Protein AF-A0A2N1RUC2-F1 (afdb_monomer_lite)

Structure (mmCIF, N/CA/C/O backbone):
data_AF-A0A2N1RUC2-F1
#
_entry.id   AF-A0A2N1RUC2-F1
#
loop_
_atom_site.group_PDB
_atom_site.id
_atom_site.type_symbol
_atom_site.label_atom_id
_atom_site.label_alt_id
_atom_site.label_comp_id
_atom_site.label_asym_id
_atom_site.label_entity_id
_atom_site.label_seq_id
_atom_site.pdbx_PDB_ins_code
_atom_site.Cartn_x
_atom_site.Cartn_y
_atom_site.Cartn_z
_atom_site.occupancy
_atom_site.B_iso_or_equiv
_atom_site.auth_seq_id
_atom_site.auth_comp_id
_atom_site.auth_asym_id
_atom_site.auth_atom_id
_atom_site.pdbx_PDB_model_num
ATOM 1 N N . MET A 1 1 ? -41.660 1.127 24.851 1.00 36.78 1 MET A N 1
ATOM 2 C CA . MET A 1 1 ? -40.732 2.049 25.552 1.00 36.78 1 MET A CA 1
ATOM 3 C C . MET A 1 1 ? -39.350 1.993 24.903 1.00 36.78 1 MET A C 1
ATOM 5 O O . MET A 1 1 ? -38.723 0.941 24.913 1.00 36.78 1 MET A O 1
ATOM 9 N N . LYS A 1 2 ? -38.886 3.090 24.285 1.00 34.44 2 LYS A N 1
ATOM 10 C CA . LYS A 1 2 ? -37.551 3.174 23.661 1.00 34.44 2 LYS A CA 1
ATOM 11 C C . LYS A 1 2 ? -36.477 3.089 24.754 1.00 34.44 2 LYS A C 1
ATOM 13 O O . LYS A 1 2 ? -36.331 4.031 25.528 1.00 34.44 2 LYS A O 1
ATOM 18 N N . ARG A 1 3 ? -35.727 1.980 24.818 1.00 38.75 3 ARG A N 1
ATOM 19 C CA . ARG A 1 3 ? -34.535 1.851 25.675 1.00 38.75 3 ARG A CA 1
ATOM 20 C C . ARG A 1 3 ? -33.512 2.896 25.222 1.00 38.75 3 ARG A C 1
ATOM 22 O O . ARG A 1 3 ? -32.813 2.686 24.232 1.00 38.75 3 ARG A O 1
ATOM 29 N N . LYS A 1 4 ? -33.447 4.042 25.906 1.00 41.28 4 LYS A N 1
ATOM 30 C CA . LYS A 1 4 ? -32.345 4.998 25.757 1.00 41.28 4 LYS A CA 1
ATOM 31 C C . LYS A 1 4 ? -31.076 4.270 26.202 1.00 41.28 4 LYS A C 1
ATOM 33 O O . LYS A 1 4 ? -30.818 4.149 27.393 1.00 41.28 4 LYS A O 1
ATOM 38 N N . ARG A 1 5 ? -30.312 3.734 25.244 1.00 52.34 5 ARG A N 1
ATOM 39 C CA . ARG A 1 5 ? -28.925 3.327 25.481 1.00 52.34 5 ARG A CA 1
ATOM 40 C C . ARG A 1 5 ? -28.186 4.588 25.924 1.00 52.34 5 ARG A C 1
ATOM 42 O O . ARG A 1 5 ? -27.952 5.475 25.102 1.00 52.34 5 ARG A O 1
ATOM 49 N N . LEU A 1 6 ? -27.872 4.686 27.211 1.00 51.97 6 LEU A N 1
ATOM 50 C CA . LEU A 1 6 ? -26.936 5.672 27.738 1.00 51.97 6 LEU A CA 1
ATOM 51 C C . LEU A 1 6 ? -25.541 5.238 27.283 1.00 51.97 6 LEU A C 1
ATOM 53 O O . LEU A 1 6 ? -24.796 4.569 27.983 1.00 51.97 6 LEU A O 1
ATOM 57 N N . ILE A 1 7 ? -25.259 5.516 26.013 1.00 55.31 7 ILE A N 1
ATOM 58 C CA . ILE A 1 7 ? -23.930 5.399 25.435 1.00 55.31 7 ILE A CA 1
ATOM 59 C C . ILE A 1 7 ? -23.193 6.641 25.908 1.00 55.31 7 ILE A C 1
ATOM 61 O O . ILE A 1 7 ? -23.585 7.749 25.528 1.00 55.31 7 ILE A O 1
ATOM 65 N N . ASP A 1 8 ? -22.128 6.480 26.689 1.00 63.00 8 ASP A N 1
ATOM 66 C CA . ASP A 1 8 ? -21.172 7.566 26.879 1.00 63.00 8 ASP A CA 1
ATOM 67 C C . ASP A 1 8 ? -20.391 7.757 25.570 1.00 63.00 8 ASP A C 1
ATOM 69 O O . ASP A 1 8 ? -19.277 7.267 25.362 1.00 63.00 8 ASP A O 1
ATOM 73 N N . LYS A 1 9 ? -21.053 8.432 24.621 1.00 64.25 9 LYS A N 1
ATOM 74 C CA . LYS A 1 9 ? -20.536 8.707 23.278 1.00 64.25 9 LYS A CA 1
ATOM 75 C C . LYS A 1 9 ? -19.208 9.451 23.358 1.00 64.25 9 LYS A C 1
ATOM 77 O O . LYS A 1 9 ? -18.380 9.302 22.467 1.00 64.25 9 LYS A O 1
ATOM 82 N N . LYS A 1 10 ? -18.997 10.239 24.415 1.00 66.19 10 LYS A N 1
ATOM 83 C CA . LYS A 1 10 ? -17.820 11.089 24.576 1.00 66.19 10 LYS A CA 1
ATOM 84 C C . LYS A 1 10 ? -16.572 10.249 24.845 1.00 66.19 10 LYS A C 1
ATOM 86 O O . LYS A 1 10 ? -15.550 10.489 24.204 1.00 66.19 10 LYS A O 1
ATOM 91 N N . LEU A 1 11 ? -16.668 9.237 25.712 1.00 62.78 11 LEU A N 1
ATOM 92 C CA . LEU A 1 11 ? -15.571 8.298 25.965 1.00 62.78 11 LEU A CA 1
ATOM 93 C C . LEU A 1 11 ? -15.328 7.376 24.756 1.00 62.78 11 LEU A C 1
ATOM 95 O O . LEU A 1 11 ? -14.189 7.225 24.317 1.00 62.78 11 LEU A O 1
ATOM 99 N N . GLN A 1 12 ? -16.404 6.843 24.161 1.00 68.56 12 GLN A N 1
ATOM 100 C CA . GLN A 1 12 ? -16.348 5.984 22.970 1.00 68.56 12 GLN A CA 1
ATOM 101 C C . GLN A 1 12 ? -15.651 6.644 21.783 1.00 68.56 12 GLN A C 1
ATOM 103 O O . GLN A 1 12 ? -14.725 6.072 21.204 1.00 68.56 12 GLN A O 1
ATOM 108 N N . LEU A 1 13 ? -16.083 7.855 21.430 1.00 69.88 13 LEU A N 1
ATOM 109 C CA . LEU A 1 13 ? -15.529 8.592 20.301 1.00 69.88 13 LEU A CA 1
ATOM 110 C C . LEU A 1 13 ? -14.078 8.981 20.589 1.00 69.88 13 LEU A C 1
ATOM 112 O O . LEU A 1 13 ? -13.231 8.803 19.721 1.00 69.88 13 LEU A O 1
ATOM 116 N N . ARG A 1 14 ? -13.751 9.434 21.807 1.00 78.06 14 ARG A N 1
ATOM 117 C CA . ARG A 1 14 ? -12.386 9.868 22.142 1.00 78.06 14 ARG A CA 1
ATOM 118 C C . ARG A 1 14 ? -11.363 8.739 22.012 1.00 78.06 14 ARG A C 1
ATOM 120 O O . ARG A 1 14 ? -10.335 8.939 21.368 1.00 78.06 14 ARG A O 1
ATOM 127 N N . THR A 1 15 ? -11.642 7.566 22.580 1.00 76.19 15 THR A N 1
ATOM 128 C CA . THR A 1 15 ? -10.717 6.424 22.512 1.00 76.19 15 THR A CA 1
ATOM 129 C C . THR A 1 15 ? -10.635 5.870 21.091 1.00 76.19 15 THR A C 1
ATOM 131 O O . THR A 1 15 ? -9.538 5.709 20.557 1.00 76.19 15 THR A O 1
ATOM 134 N N . THR A 1 16 ? -11.783 5.673 20.436 1.00 80.75 16 THR A N 1
ATOM 135 C CA . THR A 1 16 ? -11.848 5.114 19.077 1.00 80.75 16 THR A CA 1
ATOM 136 C C . THR A 1 16 ? -11.143 6.013 18.060 1.00 80.75 16 THR A C 1
ATOM 138 O O . THR A 1 16 ? -10.290 5.538 17.311 1.00 80.75 16 THR A O 1
ATOM 141 N N . PHE A 1 17 ? -11.408 7.325 18.069 1.00 83.06 17 PHE A N 1
ATOM 142 C CA . PHE A 1 17 ? -10.732 8.262 17.166 1.00 83.06 17 PHE A CA 1
ATOM 143 C C . PHE A 1 17 ? -9.238 8.383 17.451 1.00 83.06 17 PHE A C 1
ATOM 145 O O . PHE A 1 17 ? -8.463 8.537 16.511 1.00 83.06 17 PHE A O 1
ATOM 152 N N . SER A 1 18 ? -8.808 8.304 18.715 1.00 86.44 18 SER A N 1
ATOM 153 C CA . SER A 1 18 ? -7.381 8.378 19.039 1.00 86.44 18 SER A CA 1
ATOM 154 C C . SER A 1 18 ? -6.605 7.200 18.446 1.00 86.44 18 SER A C 1
ATOM 156 O O . SER A 1 18 ? -5.565 7.414 17.822 1.00 86.44 18 SER A O 1
ATOM 158 N N . VAL A 1 19 ? -7.131 5.977 18.587 1.00 90.06 19 VAL A N 1
ATOM 159 C CA . VAL A 1 19 ? -6.512 4.759 18.036 1.00 90.06 19 VAL A CA 1
ATOM 160 C C . VAL A 1 19 ? -6.527 4.782 16.507 1.00 90.06 19 VAL A C 1
ATOM 162 O O . VAL A 1 19 ? -5.504 4.533 15.875 1.00 90.06 19 VAL A O 1
ATOM 165 N N . ILE A 1 20 ? -7.656 5.154 15.900 1.00 91.25 20 ILE A N 1
ATOM 166 C CA . ILE A 1 20 ? -7.795 5.214 14.439 1.00 91.25 20 ILE A CA 1
ATOM 167 C C . ILE A 1 20 ? -6.886 6.277 13.827 1.00 91.25 20 ILE A C 1
ATOM 169 O O . ILE A 1 20 ? -6.254 6.035 12.802 1.00 91.25 20 ILE A O 1
ATOM 173 N N . ARG A 1 21 ? -6.765 7.446 14.461 1.00 91.44 21 ARG A N 1
ATOM 174 C CA . ARG A 1 21 ? -5.840 8.487 14.008 1.00 91.44 21 ARG A CA 1
ATOM 175 C C . ARG A 1 21 ? -4.401 7.980 14.012 1.00 91.44 21 ARG A C 1
ATOM 177 O O . ARG A 1 21 ? -3.690 8.197 13.039 1.00 91.44 21 ARG A O 1
ATOM 184 N N . PHE A 1 22 ? -3.979 7.302 15.080 1.00 93.19 22 PHE A N 1
ATOM 185 C CA . PHE A 1 22 ? -2.637 6.725 15.149 1.00 93.19 22 PHE A CA 1
ATOM 186 C C . PHE A 1 22 ? -2.415 5.673 14.054 1.00 93.19 22 PHE A C 1
ATOM 188 O O . PHE A 1 22 ? -1.394 5.714 13.371 1.00 93.19 22 PHE A O 1
ATOM 195 N N . TYR A 1 23 ? -3.404 4.802 13.826 1.00 94.00 23 TYR A N 1
ATOM 196 C CA . TYR A 1 23 ? -3.398 3.829 12.732 1.00 94.00 23 TYR A CA 1
ATOM 197 C C . TYR A 1 23 ? -3.170 4.507 11.372 1.00 94.00 23 TYR A C 1
ATOM 199 O O . TYR A 1 23 ? -2.208 4.186 10.679 1.00 94.00 23 TYR A O 1
ATOM 207 N N . PHE A 1 24 ? -3.982 5.505 11.009 1.00 93.50 24 PHE A N 1
ATOM 208 C CA . PHE A 1 24 ? -3.841 6.185 9.717 1.00 93.50 24 PHE A CA 1
ATOM 209 C C . PHE A 1 24 ? -2.529 6.964 9.579 1.00 93.50 24 PHE A C 1
ATOM 211 O O . PHE A 1 24 ? -1.967 6.995 8.488 1.00 93.50 24 PHE A O 1
ATOM 218 N N . ILE A 1 25 ? -2.004 7.549 10.660 1.00 96.00 25 ILE A N 1
ATOM 219 C CA . ILE A 1 25 ? -0.690 8.209 10.639 1.00 96.00 25 ILE A CA 1
ATOM 220 C C . ILE A 1 25 ? 0.421 7.192 10.351 1.00 96.00 25 ILE A C 1
ATOM 222 O O . ILE A 1 25 ? 1.274 7.449 9.506 1.00 96.00 25 ILE A O 1
ATOM 226 N N . ALA A 1 26 ? 0.404 6.028 11.003 1.00 93.50 26 ALA A N 1
ATOM 227 C CA . ALA A 1 26 ? 1.402 4.988 10.761 1.00 93.50 26 ALA A CA 1
ATOM 228 C C . ALA A 1 26 ? 1.374 4.510 9.299 1.00 93.50 26 ALA A C 1
ATOM 230 O O . ALA A 1 26 ? 2.413 4.441 8.641 1.00 93.50 26 ALA A O 1
ATOM 231 N N . PHE A 1 27 ? 0.180 4.258 8.757 1.00 94.75 27 PHE A N 1
ATOM 232 C CA . PHE A 1 27 ? 0.033 3.852 7.361 1.00 94.7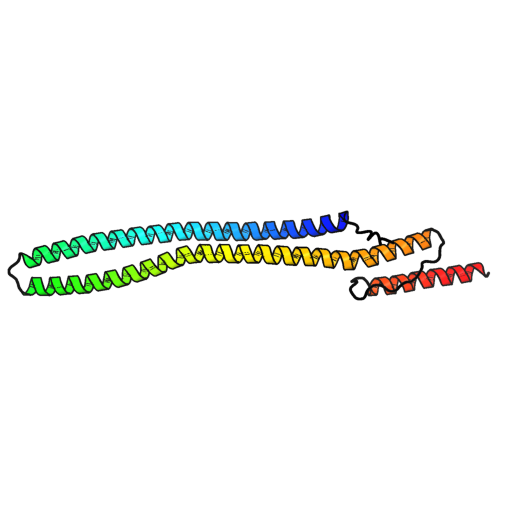5 27 PHE A CA 1
ATOM 233 C C . PHE A 1 27 ? 0.375 4.958 6.360 1.00 94.75 27 PHE A C 1
ATOM 235 O O . PHE A 1 27 ? 0.901 4.657 5.290 1.00 94.75 27 PHE A O 1
ATOM 242 N N . PHE A 1 28 ? 0.142 6.227 6.702 1.00 95.56 28 PHE A N 1
ATOM 243 C CA . PHE A 1 28 ? 0.551 7.354 5.867 1.00 95.56 28 PHE A CA 1
ATOM 244 C C . PHE A 1 28 ? 2.060 7.328 5.599 1.00 95.56 28 PHE A C 1
ATOM 246 O O . PHE A 1 28 ? 2.473 7.451 4.448 1.00 95.56 28 PHE A O 1
ATOM 253 N N . PHE A 1 29 ? 2.882 7.090 6.626 1.00 96.44 29 PHE A N 1
ATOM 254 C CA . PHE A 1 29 ? 4.333 6.981 6.447 1.00 96.44 29 PHE A CA 1
ATOM 255 C C . PHE A 1 29 ? 4.730 5.790 5.570 1.00 96.44 29 PHE A C 1
ATOM 257 O O . PHE A 1 29 ? 5.607 5.929 4.719 1.00 96.44 29 PHE A O 1
ATOM 264 N N . ILE A 1 30 ? 4.057 4.647 5.721 1.00 94.56 30 ILE A N 1
ATOM 265 C CA . ILE A 1 30 ? 4.304 3.455 4.896 1.00 94.56 30 ILE A CA 1
ATOM 266 C C . ILE A 1 30 ? 3.984 3.741 3.422 1.00 94.56 30 ILE A C 1
ATOM 268 O O . ILE A 1 30 ? 4.795 3.450 2.544 1.00 94.56 30 ILE A O 1
ATOM 272 N N . ILE A 1 31 ? 2.828 4.348 3.140 1.00 95.25 31 ILE A N 1
ATOM 273 C CA . ILE A 1 31 ? 2.408 4.684 1.772 1.00 95.25 31 ILE A CA 1
ATOM 274 C C . ILE A 1 31 ? 3.320 5.753 1.168 1.00 95.25 31 ILE A C 1
ATOM 276 O O . ILE A 1 31 ? 3.715 5.628 0.008 1.00 95.25 31 ILE A O 1
ATOM 280 N N . ALA A 1 32 ? 3.688 6.781 1.935 1.00 96.19 32 ALA A N 1
ATOM 281 C CA . ALA A 1 32 ? 4.607 7.820 1.483 1.00 96.19 32 ALA A CA 1
ATOM 282 C C . ALA A 1 32 ? 5.971 7.224 1.105 1.00 96.19 32 ALA A C 1
ATOM 284 O O . ALA A 1 32 ? 6.501 7.524 0.034 1.00 96.19 32 ALA A O 1
ATOM 285 N N . PHE A 1 33 ? 6.498 6.325 1.941 1.00 95.81 33 PHE A N 1
ATOM 286 C CA . PHE A 1 33 ? 7.745 5.619 1.674 1.00 95.81 33 PHE A CA 1
ATOM 287 C C . PHE A 1 33 ? 7.659 4.746 0.415 1.00 95.81 33 PHE A C 1
ATOM 289 O O . PHE A 1 33 ? 8.509 4.860 -0.468 1.00 95.81 33 PHE A O 1
ATOM 296 N N . LEU A 1 34 ? 6.609 3.926 0.286 1.00 94.62 34 LEU A N 1
ATOM 297 C CA . LEU A 1 34 ? 6.386 3.085 -0.896 1.00 94.62 34 LEU A CA 1
ATOM 298 C C . LEU A 1 34 ? 6.255 3.916 -2.173 1.00 94.62 34 LEU A C 1
ATOM 300 O O . LEU A 1 34 ? 6.857 3.585 -3.189 1.00 94.62 34 LEU A O 1
ATOM 304 N N . THR A 1 35 ? 5.512 5.019 -2.117 1.00 94.62 35 THR A N 1
ATOM 305 C CA . THR A 1 35 ? 5.319 5.912 -3.265 1.00 94.62 35 THR A CA 1
ATOM 306 C C . THR A 1 35 ? 6.640 6.539 -3.693 1.00 94.62 35 THR A C 1
ATOM 308 O O . THR A 1 35 ? 6.974 6.512 -4.875 1.00 94.62 35 THR A O 1
ATOM 311 N N . ALA A 1 36 ? 7.426 7.055 -2.744 1.00 95.12 36 ALA A N 1
ATOM 312 C CA . ALA A 1 36 ? 8.744 7.609 -3.034 1.00 95.12 36 ALA A CA 1
ATOM 313 C C . ALA A 1 36 ? 9.672 6.554 -3.659 1.00 95.12 36 ALA A C 1
ATOM 315 O O . ALA A 1 36 ? 10.314 6.821 -4.676 1.00 95.12 36 ALA A O 1
ATOM 316 N N . HIS A 1 37 ? 9.699 5.343 -3.095 1.00 93.38 37 HIS A N 1
ATOM 317 C CA . HIS A 1 37 ? 10.490 4.233 -3.618 1.00 93.38 37 HIS A CA 1
ATOM 318 C C . HIS A 1 37 ? 10.084 3.853 -5.052 1.00 93.38 37 HIS A C 1
ATOM 320 O O . HIS A 1 37 ? 10.948 3.726 -5.924 1.00 93.38 37 HIS A O 1
ATOM 326 N N . THR A 1 38 ? 8.783 3.717 -5.321 1.00 94.38 38 THR A N 1
ATOM 327 C CA . THR A 1 38 ? 8.256 3.400 -6.656 1.00 94.38 38 THR A CA 1
ATOM 328 C C . THR A 1 38 ? 8.596 4.497 -7.659 1.00 94.38 38 THR A C 1
ATOM 330 O O . THR A 1 38 ? 9.188 4.200 -8.685 1.00 94.38 38 THR A O 1
ATOM 333 N N . VAL A 1 39 ? 8.369 5.776 -7.339 1.00 92.75 39 VAL A N 1
ATOM 334 C CA . VAL A 1 39 ? 8.674 6.891 -8.259 1.00 92.75 39 VAL A CA 1
ATOM 335 C C . VAL A 1 39 ? 10.166 6.973 -8.600 1.00 92.75 39 VAL A C 1
ATOM 337 O O . VAL A 1 39 ? 10.532 7.234 -9.748 1.00 92.75 39 VAL A O 1
ATOM 340 N N . LEU A 1 40 ? 11.052 6.762 -7.621 1.00 92.25 40 LEU A N 1
ATOM 341 C CA . LEU A 1 40 ? 12.498 6.750 -7.867 1.00 92.25 40 LEU A CA 1
ATOM 342 C C . LEU A 1 40 ? 12.915 5.571 -8.751 1.00 92.25 40 LEU A C 1
ATOM 344 O O . LEU A 1 40 ? 13.774 5.725 -9.621 1.00 92.25 40 LEU A O 1
ATOM 348 N N . THR A 1 41 ? 12.302 4.410 -8.539 1.00 92.31 41 THR A N 1
ATOM 349 C CA . THR A 1 41 ? 12.538 3.205 -9.339 1.00 92.31 41 THR A CA 1
ATOM 350 C C . THR A 1 41 ? 12.022 3.391 -10.765 1.00 92.31 41 THR A C 1
ATOM 352 O O . THR A 1 41 ? 12.751 3.120 -11.717 1.00 92.31 41 THR A O 1
ATOM 355 N N . ASP A 1 42 ? 10.829 3.959 -10.923 1.00 93.19 42 ASP A N 1
ATOM 356 C CA . ASP A 1 42 ? 10.198 4.195 -12.218 1.00 93.19 42 ASP A CA 1
ATOM 357 C C . ASP A 1 42 ? 11.022 5.140 -13.093 1.00 93.19 42 ASP A C 1
ATOM 359 O O . ASP A 1 42 ? 11.222 4.879 -14.280 1.00 93.19 42 ASP A O 1
ATOM 363 N N . LYS A 1 43 ? 11.572 6.210 -12.503 1.00 93.88 43 LYS A N 1
ATOM 364 C CA . LYS A 1 43 ? 12.478 7.128 -13.210 1.00 93.88 43 LYS A CA 1
ATOM 365 C C . LYS A 1 43 ? 13.731 6.419 -13.720 1.00 93.88 43 LYS A C 1
ATOM 367 O O . LYS A 1 43 ? 14.119 6.633 -14.866 1.00 93.88 43 LYS A O 1
ATOM 372 N N . LYS A 1 44 ? 14.351 5.571 -12.891 1.00 94.50 44 LYS A N 1
ATOM 373 C CA . LYS A 1 44 ? 15.541 4.799 -13.284 1.00 94.50 44 LYS A CA 1
ATOM 374 C C . LYS A 1 44 ? 15.216 3.826 -14.413 1.00 94.50 44 LYS A C 1
ATOM 376 O O . LYS A 1 44 ? 15.898 3.841 -15.429 1.00 94.50 44 LYS A O 1
ATOM 381 N N . ILE A 1 45 ? 14.148 3.042 -14.262 1.00 95.12 45 ILE A N 1
ATOM 382 C CA . ILE A 1 45 ? 13.721 2.057 -15.261 1.00 95.12 45 ILE A CA 1
ATOM 383 C C . ILE A 1 45 ? 13.359 2.736 -16.587 1.00 95.12 45 ILE A C 1
ATOM 385 O O . ILE A 1 45 ? 13.785 2.276 -17.643 1.00 95.12 45 ILE A O 1
ATOM 389 N N . SER A 1 46 ? 12.616 3.843 -16.545 1.00 95.50 46 SER A N 1
ATOM 390 C CA . SER A 1 46 ? 12.253 4.606 -17.743 1.00 95.50 46 SER A CA 1
ATOM 391 C C . SER A 1 46 ? 13.490 5.137 -18.474 1.00 95.50 46 SER A C 1
ATOM 393 O O . SER A 1 46 ? 13.606 4.978 -19.689 1.00 95.50 46 SER A O 1
ATOM 395 N N . GLY A 1 47 ? 14.469 5.672 -17.734 1.00 95.69 47 GLY A N 1
ATOM 396 C CA . GLY A 1 47 ? 15.759 6.074 -18.297 1.00 95.69 47 GLY A CA 1
ATOM 397 C C . GLY A 1 47 ? 16.515 4.904 -18.935 1.00 95.69 47 GLY A C 1
ATOM 398 O O . GLY A 1 47 ? 17.006 5.028 -20.054 1.00 95.69 47 GLY A O 1
ATOM 399 N N . THR A 1 48 ? 16.551 3.741 -18.277 1.00 95.44 48 THR A N 1
ATOM 400 C CA . THR A 1 48 ? 17.166 2.525 -18.831 1.00 95.44 48 THR A CA 1
ATOM 401 C C . THR A 1 48 ? 16.479 2.068 -20.118 1.00 95.44 48 THR A C 1
ATOM 403 O O . THR A 1 48 ? 17.169 1.761 -21.084 1.00 95.44 48 THR A O 1
ATOM 406 N N . ILE A 1 49 ? 15.142 2.071 -20.174 1.00 96.00 49 ILE A N 1
ATOM 407 C CA . ILE A 1 49 ? 14.388 1.735 -21.393 1.00 96.00 49 ILE A CA 1
ATOM 408 C C . ILE A 1 49 ? 14.717 2.721 -22.519 1.00 96.00 49 ILE A C 1
ATOM 410 O O . ILE A 1 49 ? 14.939 2.298 -23.651 1.00 96.00 49 ILE A O 1
ATOM 414 N N . SER A 1 50 ? 14.769 4.022 -22.220 1.00 96.81 50 SER A N 1
ATOM 415 C CA . SER A 1 50 ? 15.110 5.049 -23.211 1.00 96.81 50 SER A CA 1
ATOM 416 C C . SER A 1 50 ? 16.515 4.845 -23.781 1.00 96.81 50 SER A C 1
ATOM 418 O O . SER A 1 50 ? 16.695 4.908 -24.995 1.00 96.81 50 SER A O 1
ATOM 420 N N . ASN A 1 51 ? 17.498 4.560 -22.924 1.00 96.00 51 ASN A N 1
ATOM 421 C CA . ASN A 1 51 ? 18.875 4.309 -23.347 1.00 96.00 51 ASN A CA 1
ATOM 422 C C . ASN A 1 51 ? 18.995 3.021 -24.173 1.00 96.00 51 ASN A C 1
ATOM 424 O O . ASN A 1 51 ? 19.694 3.016 -25.181 1.00 96.00 51 ASN A O 1
ATOM 428 N N . LEU A 1 52 ? 18.298 1.948 -23.778 1.00 95.31 52 LEU A N 1
ATOM 429 C CA . LEU A 1 52 ? 18.279 0.691 -24.531 1.00 95.31 52 LEU A CA 1
ATOM 430 C C . LEU A 1 52 ? 17.652 0.870 -25.915 1.00 95.31 52 LEU A C 1
ATOM 432 O O . LEU A 1 52 ? 18.236 0.424 -26.894 1.00 95.31 52 LEU A O 1
ATOM 436 N N . ASN A 1 53 ? 16.515 1.564 -26.016 1.00 96.44 53 ASN A N 1
ATOM 437 C CA . ASN A 1 53 ? 15.898 1.860 -27.312 1.00 96.44 53 ASN A CA 1
ATOM 438 C C . ASN A 1 53 ? 16.833 2.674 -28.218 1.00 96.44 53 ASN A C 1
ATOM 440 O O . ASN A 1 53 ? 16.977 2.341 -29.389 1.00 96.44 53 ASN A O 1
ATOM 444 N N . GLY A 1 54 ? 17.500 3.701 -27.679 1.00 96.06 54 GLY A N 1
ATOM 445 C CA . GLY A 1 54 ? 18.455 4.503 -28.450 1.00 96.06 54 GLY A CA 1
ATOM 446 C C . GLY A 1 54 ? 19.689 3.709 -28.897 1.00 96.06 54 GLY A C 1
ATOM 447 O O . GLY A 1 54 ? 20.177 3.897 -30.013 1.00 96.06 54 GLY A O 1
ATOM 448 N N . ALA A 1 55 ? 20.175 2.788 -28.059 1.00 94.31 55 ALA A N 1
ATOM 449 C CA . ALA A 1 55 ? 21.266 1.884 -28.417 1.00 94.31 55 ALA A CA 1
ATOM 450 C C . ALA A 1 55 ? 20.849 0.916 -29.533 1.00 94.31 55 ALA A C 1
ATOM 452 O O . ALA A 1 55 ? 21.563 0.804 -30.525 1.00 94.31 55 ALA A O 1
ATOM 453 N N . VAL A 1 56 ? 19.665 0.303 -29.418 1.00 95.56 56 VAL A N 1
ATOM 454 C CA . VAL A 1 56 ? 19.084 -0.572 -30.450 1.00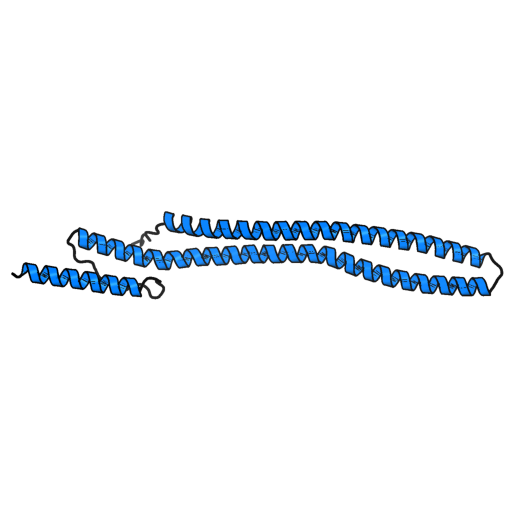 95.56 56 VAL A CA 1
ATOM 455 C C . VAL A 1 56 ? 18.926 0.169 -31.777 1.00 95.56 56 VAL A C 1
ATOM 457 O O . VAL A 1 56 ? 19.326 -0.350 -32.814 1.00 95.56 56 VAL A O 1
ATOM 460 N N . GLU A 1 57 ? 18.400 1.395 -31.760 1.00 96.06 57 GLU A N 1
ATOM 461 C CA . GLU A 1 57 ? 18.253 2.218 -32.965 1.00 96.06 57 GLU A CA 1
ATOM 462 C C . GLU A 1 57 ? 19.611 2.542 -33.609 1.00 96.06 57 GLU A C 1
ATOM 464 O O . GLU A 1 57 ? 19.779 2.432 -34.825 1.00 96.06 57 GLU A O 1
ATOM 469 N N . THR A 1 58 ? 20.608 2.896 -32.794 1.00 95.00 58 THR A N 1
ATOM 470 C CA . THR A 1 58 ? 21.964 3.194 -33.274 1.00 95.00 58 THR A CA 1
ATOM 471 C C . THR A 1 58 ? 22.625 1.958 -33.883 1.00 95.00 58 THR A C 1
ATOM 473 O O . THR A 1 58 ? 23.147 2.033 -34.996 1.00 95.00 58 THR A O 1
ATOM 476 N N . GLU A 1 59 ? 22.574 0.812 -33.199 1.00 93.19 59 GLU A N 1
ATOM 477 C CA . GLU A 1 59 ? 23.11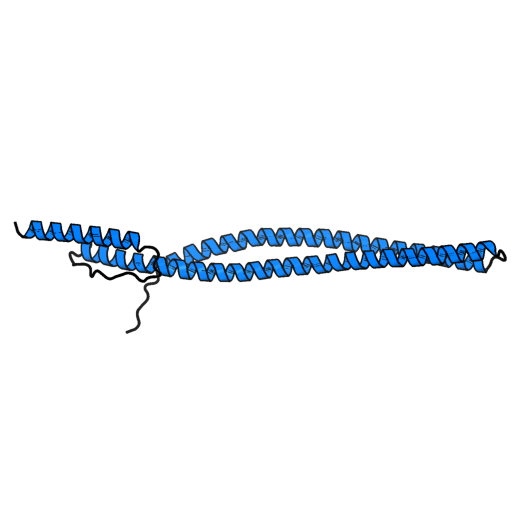5 -0.448 -33.715 1.00 93.19 59 GLU A CA 1
ATOM 478 C C . GLU A 1 59 ? 22.390 -0.894 -34.988 1.00 93.19 59 GLU A C 1
ATOM 480 O O . GLU A 1 59 ? 23.047 -1.276 -35.954 1.00 93.19 59 GLU A O 1
ATOM 485 N N . GLN A 1 60 ? 21.061 -0.754 -35.055 1.00 95.56 60 GLN A N 1
ATOM 486 C CA . GLN A 1 60 ? 20.291 -1.051 -36.264 1.00 95.56 60 GLN A CA 1
ATOM 487 C C . GLN A 1 60 ? 20.753 -0.202 -37.453 1.00 95.56 60 GLN A C 1
ATOM 489 O O . GLN A 1 60 ? 20.920 -0.721 -38.557 1.00 95.56 60 GLN A O 1
ATOM 494 N N . ASN A 1 61 ? 20.999 1.094 -37.242 1.00 95.19 61 ASN A N 1
ATOM 495 C CA . ASN A 1 61 ? 21.511 1.983 -38.284 1.00 95.19 61 ASN A CA 1
ATOM 496 C C . ASN A 1 61 ? 22.918 1.575 -38.750 1.00 95.19 61 ASN A C 1
ATOM 498 O O . ASN A 1 61 ? 23.182 1.579 -39.955 1.00 95.19 61 ASN A O 1
ATOM 502 N N . ILE A 1 62 ? 23.802 1.181 -37.825 1.00 93.56 62 ILE A N 1
ATOM 503 C CA . ILE A 1 62 ? 25.158 0.699 -38.138 1.00 93.56 62 ILE A CA 1
ATOM 504 C C . ILE A 1 62 ? 25.096 -0.596 -38.954 1.00 93.56 62 ILE A C 1
ATOM 506 O O . ILE A 1 62 ? 25.726 -0.686 -40.009 1.00 93.56 62 ILE A O 1
ATOM 510 N N . VAL A 1 63 ? 24.316 -1.581 -38.504 1.00 94.56 63 VAL A N 1
ATOM 511 C CA . VAL A 1 63 ? 24.173 -2.877 -39.182 1.00 94.56 63 VAL A CA 1
ATOM 512 C C . VAL A 1 63 ? 23.561 -2.696 -40.571 1.00 94.56 63 VAL A C 1
ATOM 514 O O . VAL A 1 63 ? 24.094 -3.227 -41.543 1.00 94.56 63 VAL A O 1
ATOM 517 N N . ASN A 1 64 ? 22.517 -1.874 -40.709 1.00 94.00 64 ASN A N 1
ATOM 518 C CA . ASN A 1 64 ? 21.907 -1.572 -42.007 1.00 94.00 64 ASN A CA 1
ATOM 519 C C . ASN A 1 64 ? 22.894 -0.888 -42.971 1.00 94.00 64 ASN A C 1
ATOM 521 O O . ASN A 1 64 ? 22.944 -1.229 -44.155 1.00 94.00 64 ASN A O 1
ATOM 525 N N . ALA A 1 65 ? 23.697 0.065 -42.484 1.00 93.50 65 ALA A N 1
ATOM 526 C CA . ALA A 1 65 ? 24.728 0.716 -43.292 1.00 93.50 65 ALA A CA 1
ATOM 527 C C . ALA A 1 65 ? 25.820 -0.275 -43.728 1.00 93.50 65 ALA A C 1
ATOM 529 O O . ALA A 1 65 ? 26.266 -0.233 -44.877 1.00 93.50 65 ALA A O 1
ATOM 530 N N . PHE A 1 66 ? 26.209 -1.191 -42.839 1.00 91.19 66 PHE A N 1
ATOM 531 C CA . PHE A 1 66 ? 27.195 -2.229 -43.125 1.00 91.19 66 PHE A CA 1
ATOM 532 C C . PHE A 1 66 ? 26.702 -3.233 -44.176 1.00 91.19 66 PHE A C 1
ATOM 534 O O . PHE A 1 66 ? 27.444 -3.536 -45.108 1.00 91.19 66 PHE A O 1
ATOM 541 N N . ILE A 1 67 ? 25.443 -3.682 -44.092 1.00 90.94 67 ILE A N 1
ATOM 542 C CA . ILE A 1 67 ? 24.811 -4.538 -45.116 1.00 90.94 67 ILE A CA 1
ATOM 543 C C . ILE A 1 67 ? 24.753 -3.811 -46.464 1.00 90.94 67 ILE A C 1
ATOM 545 O O . ILE A 1 67 ? 25.154 -4.347 -47.491 1.00 90.94 67 ILE A O 1
ATOM 549 N N . LYS A 1 68 ? 24.331 -2.542 -46.475 1.00 91.06 68 LYS A N 1
ATOM 550 C CA . LYS A 1 68 ? 24.284 -1.753 -47.713 1.00 91.06 68 LYS A CA 1
ATOM 551 C C . LYS A 1 68 ? 25.667 -1.619 -48.364 1.00 91.06 68 LYS A C 1
ATOM 553 O O . LYS A 1 68 ? 25.775 -1.638 -49.588 1.00 91.06 68 LYS A O 1
ATOM 558 N N . TYR A 1 69 ? 26.720 -1.479 -47.560 1.00 90.88 69 TYR A N 1
ATOM 559 C CA . TYR A 1 69 ? 28.100 -1.433 -48.041 1.00 90.88 69 TYR A CA 1
ATOM 560 C C . TYR A 1 69 ? 28.592 -2.793 -48.564 1.00 90.88 69 TYR A C 1
ATOM 562 O O . TYR A 1 69 ? 29.243 -2.853 -49.613 1.00 90.88 69 TYR A O 1
ATOM 570 N N . SER A 1 70 ? 28.270 -3.892 -47.873 1.00 90.12 70 SER A N 1
ATOM 571 C CA . SER A 1 70 ? 28.641 -5.237 -48.325 1.00 90.12 70 SER A CA 1
ATOM 572 C C . SER A 1 70 ? 27.945 -5.608 -49.637 1.00 90.12 70 SER A C 1
ATOM 574 O O . SER A 1 70 ? 28.575 -6.211 -50.505 1.00 90.12 70 SER A O 1
ATOM 576 N N . ASP A 1 71 ? 26.703 -5.164 -49.843 1.00 87.50 71 ASP A N 1
ATOM 577 C CA . ASP A 1 71 ? 25.947 -5.380 -51.079 1.00 87.50 71 ASP A CA 1
ATOM 578 C C . ASP A 1 71 ? 26.581 -4.710 -52.302 1.00 87.50 71 ASP A C 1
ATOM 580 O O . ASP A 1 71 ? 26.596 -5.304 -53.388 1.00 87.50 71 ASP A O 1
ATOM 584 N N . MET A 1 72 ? 27.142 -3.509 -52.116 1.00 88.31 72 MET A N 1
ATOM 585 C CA . MET A 1 72 ? 27.863 -2.748 -53.147 1.00 88.31 72 MET A CA 1
ATOM 586 C C . MET A 1 72 ? 29.235 -3.345 -53.484 1.00 88.31 72 MET A C 1
ATOM 588 O O . MET A 1 72 ? 29.800 -3.049 -54.537 1.00 88.31 72 MET A O 1
ATOM 592 N N . THR A 1 73 ? 29.779 -4.191 -52.610 1.00 83.69 73 THR A N 1
ATOM 593 C CA . THR A 1 73 ? 31.084 -4.826 -52.797 1.00 83.69 73 THR A CA 1
ATOM 594 C C . THR A 1 73 ? 30.922 -6.177 -53.502 1.00 83.69 73 THR A C 1
ATOM 596 O O . THR A 1 73 ? 30.031 -6.963 -53.192 1.00 83.69 73 THR A O 1
ATOM 599 N N . SER A 1 74 ? 31.809 -6.503 -54.448 1.00 77.38 74 SER A N 1
ATOM 600 C CA . SER A 1 74 ? 31.757 -7.769 -55.210 1.00 77.38 74 SER A CA 1
ATOM 601 C C . SER A 1 74 ? 32.371 -8.977 -54.477 1.00 77.38 74 SER A C 1
ATOM 603 O O . SER A 1 74 ? 32.682 -9.977 -55.113 1.00 77.38 74 SER A O 1
ATOM 605 N N . SER A 1 75 ? 32.571 -8.900 -53.155 1.00 83.50 75 SER A N 1
ATOM 606 C CA . SER A 1 75 ? 33.175 -9.970 -52.346 1.00 83.50 75 SER A CA 1
ATOM 607 C C . SER A 1 75 ? 32.093 -10.886 -51.749 1.00 83.50 75 SER A C 1
ATOM 609 O O . SER A 1 75 ? 31.321 -10.422 -50.904 1.00 83.50 75 SER A O 1
ATOM 611 N N . PRO A 1 76 ? 32.021 -12.174 -52.141 1.00 82.88 76 PRO A N 1
ATOM 612 C CA . PRO A 1 76 ? 31.056 -13.129 -51.588 1.00 82.88 76 PRO A CA 1
ATOM 613 C C . PRO A 1 76 ? 31.202 -13.335 -50.074 1.00 82.88 76 PRO A C 1
ATOM 615 O O . PRO A 1 76 ? 30.198 -13.430 -49.367 1.00 82.88 76 PRO A O 1
ATOM 618 N N . ASP A 1 77 ? 32.437 -13.333 -49.565 1.00 87.25 77 ASP A N 1
ATOM 619 C CA . ASP A 1 77 ? 32.725 -13.533 -48.139 1.00 87.25 77 ASP A CA 1
ATOM 620 C C . ASP A 1 77 ? 32.174 -12.389 -47.282 1.00 87.25 77 ASP A C 1
ATOM 622 O O . ASP A 1 77 ? 31.593 -12.619 -46.221 1.00 87.25 77 ASP A O 1
ATOM 626 N N . LEU A 1 78 ? 32.294 -11.146 -47.765 1.00 86.62 78 LEU A N 1
ATOM 627 C CA . LEU A 1 78 ? 31.794 -9.972 -47.050 1.00 86.62 78 LEU A CA 1
ATOM 628 C C . LEU A 1 78 ? 30.262 -9.987 -46.951 1.00 86.62 78 LEU A C 1
ATOM 630 O O . LEU A 1 78 ? 29.716 -9.643 -45.902 1.00 86.62 78 LEU A O 1
ATOM 634 N N . LYS A 1 79 ? 29.573 -10.441 -48.007 1.00 85.00 79 LYS A N 1
ATOM 635 C CA . LYS A 1 79 ? 28.111 -10.607 -48.011 1.00 85.00 79 LYS A CA 1
ATOM 636 C C . LYS A 1 79 ? 27.660 -11.678 -47.018 1.00 85.00 79 LYS A C 1
ATOM 638 O O . LYS A 1 79 ? 26.741 -11.435 -46.234 1.00 85.00 79 LYS A O 1
ATOM 643 N N . LEU A 1 80 ? 28.345 -12.824 -46.989 1.00 85.50 80 LEU A N 1
ATOM 644 C CA . LEU A 1 80 ? 28.076 -13.902 -46.031 1.00 85.50 80 LEU A CA 1
ATOM 645 C C . LEU A 1 80 ? 28.253 -13.421 -44.581 1.00 85.50 80 LEU A C 1
ATOM 647 O O . LEU A 1 80 ? 27.379 -13.635 -43.740 1.00 85.50 80 LEU A O 1
ATOM 651 N N . MET A 1 81 ? 29.364 -12.737 -44.291 1.00 86.88 81 MET A N 1
ATOM 652 C CA . MET A 1 81 ? 29.638 -12.200 -42.957 1.00 86.88 81 MET A CA 1
ATOM 653 C C . MET A 1 81 ? 28.619 -11.133 -42.549 1.00 86.88 81 MET A C 1
ATOM 655 O O . MET A 1 81 ? 28.151 -11.161 -41.412 1.00 86.88 81 MET A O 1
ATOM 659 N N . SER A 1 82 ? 28.218 -10.238 -43.461 1.00 88.50 82 SER A N 1
ATOM 660 C CA . SER A 1 82 ? 27.180 -9.241 -43.169 1.00 88.50 82 SER A CA 1
ATOM 661 C C . SER A 1 82 ? 25.814 -9.867 -42.889 1.00 88.50 82 SER A C 1
ATOM 663 O O . SER A 1 82 ? 25.115 -9.397 -41.995 1.00 88.50 82 SER A O 1
ATOM 665 N N . GLY A 1 83 ? 25.459 -10.955 -43.584 1.00 88.00 83 GLY A N 1
ATOM 666 C CA . GLY A 1 83 ? 24.233 -11.707 -43.308 1.00 88.00 83 GLY A CA 1
ATOM 667 C C . GLY A 1 83 ? 24.254 -12.320 -41.909 1.00 88.00 83 GLY A C 1
ATOM 668 O O . GLY A 1 83 ? 23.329 -12.114 -41.131 1.00 88.00 83 GLY A O 1
ATOM 669 N N . LYS A 1 84 ? 25.365 -12.967 -41.534 1.00 91.31 84 LYS A N 1
ATOM 670 C CA . LYS A 1 84 ? 25.535 -13.524 -40.185 1.00 91.31 84 LYS A CA 1
ATOM 671 C C . LYS A 1 84 ? 25.471 -12.450 -39.090 1.00 91.31 84 LYS A C 1
ATOM 673 O O . LYS A 1 84 ? 24.828 -12.665 -38.069 1.00 91.31 84 LYS A O 1
ATOM 678 N N . ILE A 1 85 ? 26.105 -11.295 -39.308 1.00 91.56 85 ILE A N 1
ATOM 679 C CA . ILE A 1 85 ? 26.043 -10.152 -38.382 1.00 91.56 85 ILE A CA 1
ATOM 680 C C . ILE A 1 85 ? 24.606 -9.638 -38.249 1.00 91.56 85 ILE A C 1
ATOM 682 O O . ILE A 1 85 ? 24.171 -9.360 -37.137 1.00 91.56 85 ILE A O 1
ATOM 686 N N . SER A 1 86 ? 23.858 -9.546 -39.353 1.00 92.31 86 SER A N 1
ATOM 687 C CA . SER A 1 86 ? 22.444 -9.157 -39.328 1.00 92.31 86 SER A CA 1
ATOM 688 C C . SER A 1 86 ? 21.595 -10.134 -38.516 1.00 92.31 86 SER A C 1
ATOM 690 O O . SER A 1 86 ? 20.811 -9.714 -37.667 1.00 92.31 86 SER A O 1
ATOM 692 N N . ASP A 1 87 ? 21.789 -11.435 -38.726 1.00 93.69 87 ASP A N 1
ATOM 693 C CA . ASP A 1 87 ? 21.059 -12.476 -38.007 1.00 93.69 87 ASP A CA 1
ATOM 694 C C . ASP A 1 87 ? 21.352 -12.447 -36.504 1.00 93.69 87 ASP A C 1
ATOM 696 O O . ASP A 1 87 ? 20.436 -12.545 -35.683 1.00 93.69 87 ASP A O 1
ATOM 700 N N . ASP A 1 88 ? 22.623 -12.303 -36.125 1.00 94.00 88 ASP A N 1
ATOM 701 C CA . ASP A 1 88 ? 23.025 -12.235 -34.720 1.00 94.00 88 ASP A CA 1
ATOM 702 C C . ASP A 1 88 ? 22.556 -10.925 -34.059 1.00 94.00 88 ASP A C 1
ATOM 704 O O . ASP A 1 88 ? 22.091 -10.946 -32.916 1.00 94.00 88 ASP A O 1
ATOM 708 N N . HIS A 1 89 ? 22.561 -9.810 -34.796 1.00 93.62 89 HIS A N 1
ATOM 709 C CA . HIS A 1 89 ? 21.982 -8.532 -34.369 1.00 93.62 89 HIS A CA 1
ATOM 710 C C . HIS A 1 89 ? 20.473 -8.635 -34.110 1.00 93.62 89 HIS A C 1
ATOM 712 O O . HIS A 1 89 ? 19.999 -8.250 -33.042 1.00 93.62 89 HIS A O 1
ATOM 718 N N . ASN A 1 90 ? 19.716 -9.245 -35.025 1.00 94.50 90 ASN A N 1
ATOM 719 C CA . ASN A 1 90 ? 18.271 -9.443 -34.864 1.00 94.50 90 ASN A CA 1
ATOM 720 C C . ASN A 1 90 ? 17.939 -10.304 -33.632 1.00 94.50 90 ASN A C 1
ATOM 722 O O . ASN A 1 90 ? 16.990 -10.010 -32.901 1.00 94.50 90 ASN A O 1
ATOM 726 N N . LYS A 1 91 ? 18.741 -11.343 -33.353 1.00 95.62 91 LYS A N 1
ATOM 727 C CA . LYS A 1 91 ? 18.604 -12.135 -32.117 1.00 95.62 91 LYS A CA 1
ATOM 728 C C . LYS A 1 91 ? 18.878 -11.289 -30.872 1.00 95.62 91 LYS A C 1
ATOM 730 O O . LYS A 1 91 ? 18.139 -11.405 -29.897 1.00 95.62 91 LYS A O 1
ATOM 735 N N . SER A 1 92 ? 19.912 -10.446 -30.904 1.00 94.31 92 SER A N 1
ATOM 736 C CA . SER A 1 92 ? 20.259 -9.543 -29.798 1.00 94.31 92 SER A CA 1
ATOM 737 C C . SER A 1 92 ? 19.128 -8.554 -29.501 1.00 94.31 92 SER A C 1
ATOM 739 O O . SER A 1 92 ? 18.702 -8.435 -28.350 1.00 94.31 92 SER A O 1
ATOM 741 N N . ILE A 1 93 ? 18.553 -7.932 -30.539 1.00 95.12 93 ILE A N 1
ATOM 742 C CA . ILE A 1 93 ? 17.378 -7.061 -30.400 1.00 95.12 93 ILE A CA 1
ATOM 743 C C . ILE A 1 93 ? 16.222 -7.807 -29.741 1.00 95.12 93 ILE A C 1
ATOM 745 O O . ILE A 1 93 ? 15.650 -7.291 -28.785 1.00 95.12 93 ILE A O 1
ATOM 749 N N . GLY A 1 94 ? 15.916 -9.034 -30.175 1.00 95.00 94 GLY A N 1
ATOM 750 C CA . GLY A 1 94 ? 14.844 -9.826 -29.565 1.00 95.00 94 GLY A CA 1
ATOM 751 C C . GLY A 1 94 ? 15.038 -10.048 -28.056 1.00 95.00 94 GLY A C 1
ATOM 752 O O . GLY A 1 94 ? 14.082 -9.976 -27.282 1.00 95.00 94 GLY A O 1
ATOM 753 N N . VAL A 1 95 ? 16.282 -10.253 -27.608 1.00 95.25 95 VAL A N 1
ATOM 754 C CA . VAL A 1 95 ? 16.616 -10.359 -26.176 1.00 95.25 95 VAL A CA 1
ATOM 755 C C . VAL A 1 95 ? 16.435 -9.015 -25.460 1.00 95.25 95 VAL A C 1
ATOM 757 O O . VAL A 1 95 ? 15.848 -8.966 -24.376 1.00 95.25 95 VAL A O 1
ATOM 760 N N . ILE A 1 96 ? 16.887 -7.911 -26.060 1.00 95.31 96 ILE A N 1
ATOM 761 C CA . ILE A 1 96 ? 16.733 -6.562 -25.492 1.00 95.31 96 ILE A CA 1
ATOM 762 C C . ILE A 1 96 ? 15.252 -6.184 -25.372 1.00 95.31 96 ILE A C 1
ATOM 764 O O . ILE A 1 96 ? 14.827 -5.683 -24.329 1.00 95.31 96 ILE A O 1
ATOM 768 N N . GLU A 1 97 ? 14.441 -6.466 -26.389 1.00 94.88 97 GLU A N 1
ATOM 769 C CA . GLU A 1 97 ? 12.997 -6.226 -26.370 1.00 94.88 97 GLU A CA 1
ATOM 770 C C . GLU A 1 97 ? 12.301 -7.021 -25.261 1.00 94.88 97 GLU A C 1
ATOM 772 O O . GLU A 1 97 ? 11.460 -6.470 -24.540 1.00 94.88 97 GLU A O 1
ATOM 777 N N . ALA A 1 98 ? 12.692 -8.283 -25.052 1.00 95.31 98 ALA A N 1
ATOM 778 C CA . ALA A 1 98 ? 12.197 -9.087 -23.939 1.00 95.31 98 ALA A CA 1
ATOM 779 C C . ALA A 1 98 ? 12.560 -8.462 -22.577 1.00 95.31 98 ALA A C 1
ATOM 781 O O . ALA A 1 98 ? 11.707 -8.369 -21.689 1.00 95.31 98 ALA A O 1
ATOM 782 N N . HIS A 1 99 ? 13.785 -7.952 -22.411 1.00 94.62 99 HIS A N 1
ATOM 783 C CA . HIS A 1 99 ? 14.176 -7.224 -21.199 1.00 94.62 99 HIS A CA 1
ATOM 784 C C . HIS A 1 99 ? 13.381 -5.927 -21.008 1.00 94.62 99 HIS A C 1
ATOM 786 O O . HIS A 1 99 ? 12.919 -5.647 -19.899 1.00 94.62 99 HIS A O 1
ATOM 792 N N . ILE A 1 100 ? 13.155 -5.154 -22.074 1.00 95.44 100 ILE A N 1
ATOM 793 C CA . ILE A 1 100 ? 12.316 -3.949 -22.032 1.00 95.44 100 ILE A CA 1
ATOM 794 C C . ILE A 1 100 ? 10.885 -4.304 -21.616 1.00 95.44 100 ILE A C 1
ATOM 796 O O . ILE A 1 100 ? 10.279 -3.574 -20.827 1.00 95.44 100 ILE A O 1
ATOM 800 N N . ALA A 1 101 ? 10.336 -5.420 -22.099 1.00 95.81 101 ALA A N 1
ATOM 801 C CA . ALA A 1 101 ? 9.011 -5.887 -21.703 1.00 95.81 101 ALA A CA 1
ATOM 802 C C . ALA A 1 101 ? 8.941 -6.201 -20.199 1.00 95.81 101 ALA A C 1
ATOM 804 O O . ALA A 1 101 ? 8.002 -5.764 -19.529 1.00 95.81 101 ALA A O 1
ATOM 805 N N . VAL A 1 102 ? 9.961 -6.870 -19.646 1.00 94.69 102 VAL A N 1
ATOM 806 C CA . VAL A 1 102 ? 10.075 -7.118 -18.197 1.00 94.69 102 VAL A CA 1
ATOM 807 C C . VAL A 1 102 ? 10.142 -5.802 -17.420 1.00 94.69 102 VAL A C 1
ATOM 809 O O . VAL A 1 102 ? 9.378 -5.605 -16.475 1.00 94.69 102 VAL A O 1
ATOM 812 N N . LEU A 1 103 ? 10.991 -4.864 -17.847 1.00 94.00 103 LEU A N 1
ATOM 813 C CA . LEU A 1 103 ? 11.130 -3.550 -17.216 1.00 94.00 103 LEU A CA 1
ATOM 814 C C . LEU A 1 103 ? 9.809 -2.761 -17.222 1.00 94.00 103 LEU A C 1
ATOM 816 O O . LEU A 1 103 ? 9.406 -2.216 -16.194 1.00 94.00 103 LEU A O 1
ATOM 820 N N . LYS A 1 104 ? 9.075 -2.762 -18.341 1.00 92.69 104 LYS A N 1
ATOM 821 C CA . LYS A 1 104 ? 7.725 -2.174 -18.426 1.00 92.69 104 LYS A CA 1
ATOM 822 C C . LYS A 1 104 ? 6.730 -2.872 -17.493 1.00 92.69 104 LYS A C 1
ATOM 824 O O . LYS A 1 104 ? 5.851 -2.215 -16.932 1.00 92.69 104 LYS A O 1
ATOM 829 N N . GLY A 1 105 ? 6.855 -4.187 -17.318 1.00 92.50 105 GLY A N 1
ATOM 830 C CA . GLY A 1 105 ? 6.062 -4.960 -16.362 1.00 92.50 105 GLY A CA 1
ATOM 831 C C . GLY A 1 105 ? 6.299 -4.530 -14.912 1.00 92.50 105 GLY A C 1
ATOM 832 O O . GLY A 1 105 ? 5.340 -4.395 -14.148 1.00 92.50 105 GLY A O 1
ATOM 833 N N . LEU A 1 106 ? 7.550 -4.239 -14.544 1.00 90.06 106 LEU A N 1
ATOM 834 C CA . LEU A 1 106 ? 7.906 -3.756 -13.206 1.00 90.06 106 LEU A CA 1
ATOM 835 C C . LEU A 1 106 ? 7.285 -2.385 -12.901 1.00 90.06 106 LEU A C 1
ATOM 837 O O . LEU A 1 106 ? 6.716 -2.220 -11.821 1.00 90.06 106 LEU A O 1
ATOM 841 N N . LEU A 1 107 ? 7.292 -1.458 -13.869 1.00 89.19 107 LEU A N 1
ATOM 842 C CA . LEU A 1 107 ? 6.628 -0.149 -13.738 1.00 89.19 107 LEU A CA 1
ATOM 843 C C . LEU A 1 107 ? 5.137 -0.300 -13.392 1.00 89.19 107 LEU A C 1
ATOM 845 O O . LEU A 1 107 ? 4.623 0.325 -12.468 1.00 89.19 107 LEU A O 1
ATOM 849 N N . LYS A 1 108 ? 4.425 -1.181 -14.109 1.00 89.88 108 LYS A N 1
ATOM 850 C CA . LYS A 1 108 ? 2.999 -1.440 -13.844 1.00 89.88 108 LYS A CA 1
ATOM 851 C C . LYS A 1 108 ? 2.776 -2.115 -12.491 1.00 89.88 108 LYS A C 1
ATOM 853 O O . LYS A 1 108 ? 1.822 -1.787 -11.785 1.00 89.88 108 LYS A O 1
ATOM 858 N N . SER A 1 109 ? 3.652 -3.048 -12.128 1.00 88.62 109 SER A N 1
ATOM 859 C CA . SER A 1 109 ? 3.539 -3.817 -10.886 1.00 88.62 109 SER A CA 1
ATOM 860 C C . SER A 1 109 ? 3.674 -2.927 -9.648 1.00 88.62 109 SER A C 1
ATOM 862 O O . SER A 1 109 ? 2.938 -3.126 -8.683 1.00 88.62 109 SER A O 1
ATOM 864 N N . GLY A 1 110 ? 4.532 -1.900 -9.686 1.00 89.38 110 GLY A N 1
ATOM 865 C CA . GLY A 1 110 ? 4.686 -0.940 -8.587 1.00 89.38 110 GLY A CA 1
ATOM 866 C C . GLY A 1 110 ? 3.374 -0.242 -8.206 1.00 89.38 110 GLY A C 1
ATOM 867 O O . GLY A 1 110 ? 3.029 -0.159 -7.025 1.00 89.38 110 GLY A O 1
ATOM 868 N N . PHE A 1 111 ? 2.591 0.184 -9.201 1.00 87.88 111 PHE A N 1
ATOM 869 C CA . PHE A 1 111 ? 1.282 0.801 -8.967 1.00 87.88 111 PHE A CA 1
ATOM 870 C C . PHE A 1 111 ? 0.261 -0.187 -8.383 1.00 87.88 111 PHE A C 1
ATOM 872 O O . PHE A 1 111 ? -0.481 0.158 -7.462 1.00 87.88 111 PHE A O 1
ATOM 879 N N . ILE A 1 112 ? 0.252 -1.431 -8.877 1.00 92.94 112 ILE A N 1
ATOM 880 C CA . ILE A 1 112 ? -0.639 -2.491 -8.379 1.00 92.94 112 ILE A CA 1
ATOM 881 C C . ILE A 1 112 ? -0.371 -2.766 -6.896 1.00 92.94 112 ILE A C 1
ATOM 883 O O . ILE A 1 112 ? -1.313 -2.837 -6.109 1.00 92.94 112 ILE A O 1
ATOM 887 N N . VAL A 1 113 ? 0.900 -2.862 -6.494 1.00 92.12 113 VAL A N 1
ATOM 888 C CA . VAL A 1 113 ? 1.280 -3.097 -5.092 1.00 92.12 113 VAL A CA 1
ATOM 889 C C . VAL A 1 113 ? 0.799 -1.957 -4.189 1.00 92.12 113 VAL A C 1
ATOM 891 O O . VAL A 1 113 ? 0.170 -2.222 -3.166 1.00 92.12 113 VAL A O 1
ATOM 894 N N . ILE A 1 114 ? 1.024 -0.693 -4.571 1.00 93.56 114 ILE A N 1
ATOM 895 C CA . ILE A 1 114 ? 0.562 0.471 -3.789 1.00 93.56 114 ILE A CA 1
ATOM 896 C C . ILE A 1 114 ? -0.966 0.485 -3.672 1.00 93.56 114 ILE A C 1
ATOM 898 O O . ILE A 1 114 ? -1.505 0.727 -2.588 1.00 93.56 114 ILE A O 1
ATOM 902 N N . SER A 1 115 ? -1.670 0.208 -4.772 1.00 94.19 115 SER A N 1
ATOM 903 C CA . SER A 1 115 ? -3.132 0.148 -4.794 1.00 94.19 115 SER A CA 1
ATOM 904 C C . SER A 1 115 ? -3.660 -0.939 -3.854 1.00 94.19 115 SER A C 1
ATOM 906 O O . SER A 1 115 ? -4.540 -0.675 -3.034 1.00 94.19 115 SER A O 1
ATOM 908 N N . LEU A 1 116 ? -3.061 -2.131 -3.895 1.00 95.44 116 LEU A N 1
ATOM 909 C CA . LEU A 1 116 ? -3.432 -3.264 -3.055 1.00 95.44 116 LEU A CA 1
ATOM 910 C C . LEU A 1 116 ? -3.176 -2.979 -1.568 1.00 95.44 116 LEU A C 1
ATOM 912 O O . LEU A 1 116 ? -4.071 -3.171 -0.747 1.00 95.44 116 LEU A O 1
ATOM 916 N N . VAL A 1 117 ? -2.004 -2.445 -1.214 1.00 94.88 117 VAL A N 1
ATOM 917 C CA . VAL A 1 117 ? -1.684 -2.053 0.172 1.00 94.88 117 VAL A CA 1
ATOM 918 C C . VAL A 1 117 ? -2.663 -0.995 0.688 1.00 94.88 117 VAL A C 1
ATOM 920 O O . VAL A 1 117 ? -3.151 -1.097 1.813 1.00 94.88 117 VAL A O 1
ATOM 923 N N . THR A 1 118 ? -3.001 -0.010 -0.146 1.00 95.44 118 THR A N 1
ATOM 924 C CA . THR A 1 118 ? -3.961 1.048 0.202 1.00 95.44 118 THR A CA 1
ATOM 925 C C . THR A 1 118 ? -5.365 0.481 0.415 1.00 95.44 118 THR A C 1
ATOM 927 O O . THR A 1 118 ? -6.041 0.843 1.377 1.00 95.44 118 THR A O 1
ATOM 930 N N . PHE A 1 119 ? -5.801 -0.448 -0.436 1.00 96.38 119 PHE A N 1
ATOM 931 C CA . PHE A 1 119 ? -7.074 -1.145 -0.272 1.00 96.38 119 PHE A CA 1
ATOM 932 C C . PHE A 1 119 ? -7.125 -1.927 1.049 1.00 96.38 119 PHE A C 1
ATOM 934 O O . PHE A 1 119 ? -8.063 -1.755 1.830 1.00 96.38 119 PHE A O 1
ATOM 941 N N . PHE A 1 120 ? -6.092 -2.721 1.350 1.00 95.88 120 PHE A N 1
ATOM 942 C CA . PHE A 1 120 ? -6.012 -3.470 2.608 1.00 95.88 120 PHE A CA 1
ATOM 943 C C . PHE A 1 120 ? -5.991 -2.558 3.837 1.00 95.88 120 PHE A C 1
ATOM 945 O O . PHE A 1 120 ? -6.657 -2.868 4.824 1.00 95.88 120 PHE A O 1
ATOM 952 N N . MET A 1 121 ? -5.291 -1.421 3.776 1.00 95.50 121 MET A N 1
ATOM 953 C CA . MET A 1 121 ? -5.320 -0.404 4.830 1.00 95.50 121 MET A CA 1
ATOM 954 C C . MET A 1 121 ? -6.748 0.093 5.093 1.00 95.50 121 MET A C 1
ATOM 956 O O . MET A 1 121 ? -7.172 0.181 6.243 1.00 95.50 121 MET A O 1
ATOM 960 N N . LEU A 1 122 ? -7.516 0.413 4.049 1.00 95.44 122 LEU A N 1
ATOM 961 C CA . LEU A 1 122 ? -8.890 0.898 4.218 1.00 95.44 122 LEU A CA 1
ATOM 962 C C . LEU A 1 122 ? -9.797 -0.177 4.825 1.00 95.44 122 LEU A C 1
ATOM 964 O O . LEU A 1 122 ? -10.535 0.100 5.771 1.00 95.44 122 LEU A O 1
ATOM 968 N N . VAL A 1 123 ? -9.705 -1.411 4.323 1.00 96.62 123 VAL A N 1
ATOM 969 C CA . VAL A 1 123 ? -10.480 -2.549 4.837 1.00 96.62 123 VAL A CA 1
ATOM 970 C C . VAL A 1 123 ? -10.145 -2.815 6.305 1.00 96.62 123 VAL A C 1
ATOM 972 O O . VAL A 1 123 ? -11.050 -2.922 7.132 1.00 96.62 123 VAL A O 1
ATOM 975 N N . MET A 1 124 ? -8.861 -2.856 6.661 1.00 94.88 124 MET A N 1
ATOM 976 C CA . MET A 1 124 ? -8.434 -3.055 8.048 1.00 94.88 124 MET A CA 1
ATOM 977 C C . MET A 1 124 ? -8.823 -1.887 8.953 1.00 94.88 124 MET A C 1
ATOM 979 O O . MET A 1 124 ? -9.238 -2.118 10.086 1.00 94.88 124 MET A O 1
ATOM 983 N N . GLY A 1 125 ? -8.781 -0.650 8.455 1.00 94.31 125 GLY A N 1
ATOM 984 C CA . GLY A 1 125 ? -9.289 0.518 9.173 1.00 94.31 125 GLY A CA 1
ATOM 985 C C . GLY A 1 125 ? -10.783 0.404 9.499 1.00 94.31 125 GLY A C 1
ATOM 986 O O . GLY A 1 125 ? -11.192 0.691 10.625 1.00 94.31 125 GLY A O 1
ATOM 987 N N . LEU A 1 126 ? -11.599 -0.076 8.553 1.00 93.31 126 LEU A N 1
ATOM 988 C CA . LEU A 1 126 ? -13.031 -0.318 8.768 1.00 93.31 126 LEU A CA 1
ATOM 989 C C . LEU A 1 126 ? -13.286 -1.446 9.775 1.00 93.31 126 LEU A C 1
ATOM 991 O O . LEU A 1 126 ? -14.118 -1.291 10.673 1.00 93.31 126 LEU A O 1
ATOM 995 N N . ILE A 1 127 ? -12.554 -2.558 9.659 1.00 95.31 127 ILE A N 1
ATOM 996 C CA . ILE A 1 127 ? -12.640 -3.679 10.605 1.00 95.31 127 ILE A CA 1
ATOM 997 C C . ILE A 1 127 ? -12.269 -3.207 12.014 1.00 95.31 127 ILE A C 1
ATOM 999 O O . ILE A 1 127 ? -13.005 -3.473 12.965 1.00 95.31 127 ILE A O 1
ATOM 1003 N N . LEU A 1 128 ? -11.173 -2.456 12.149 1.00 93.00 128 LEU A N 1
ATOM 1004 C CA . LEU A 1 128 ? -10.716 -1.910 13.424 1.00 93.00 1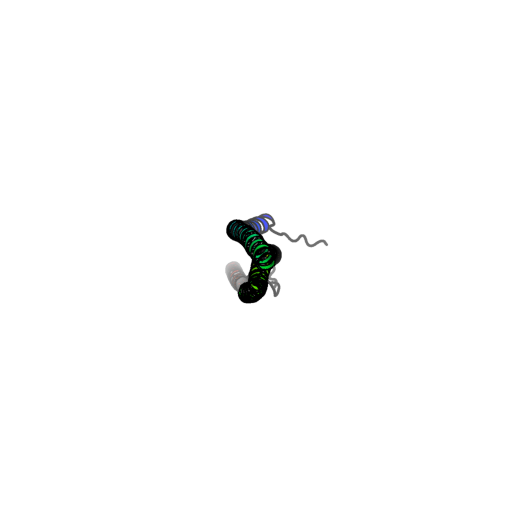28 LEU A CA 1
ATOM 1005 C C . LEU A 1 128 ? -11.745 -0.947 14.029 1.00 93.00 128 LEU A C 1
ATOM 1007 O O . LEU A 1 128 ? -12.024 -1.020 15.224 1.00 93.00 128 LEU A O 1
ATOM 1011 N N . PHE A 1 129 ? -12.350 -0.076 13.219 1.00 89.06 129 PHE A N 1
ATOM 1012 C CA . PHE A 1 129 ? -13.414 0.821 13.672 1.00 89.06 129 PHE A CA 1
ATOM 1013 C C . PHE A 1 129 ? -14.620 0.048 14.216 1.00 89.06 129 PHE A C 1
ATOM 1015 O O . PHE A 1 129 ? -15.080 0.325 15.327 1.00 89.06 129 PHE A O 1
ATOM 1022 N N . TYR A 1 130 ? -15.101 -0.955 13.476 1.00 90.44 130 TYR A N 1
ATOM 1023 C CA . TYR A 1 130 ? -16.215 -1.791 13.923 1.00 90.44 130 TYR A CA 1
ATOM 1024 C C . TYR A 1 130 ? -15.870 -2.558 15.207 1.00 90.44 130 TYR A C 1
ATOM 1026 O O . TYR A 1 130 ? -16.673 -2.610 16.143 1.00 90.44 130 TYR A O 1
ATOM 1034 N N . TYR A 1 131 ? -14.653 -3.099 15.280 1.00 90.75 131 TYR A N 1
ATOM 1035 C CA . TYR A 1 131 ? -14.144 -3.789 16.458 1.00 90.75 131 TYR A CA 1
ATOM 1036 C C . TYR A 1 131 ? -14.124 -2.880 17.695 1.00 90.75 131 TYR A C 1
ATOM 1038 O O . TYR A 1 131 ? -14.652 -3.264 18.737 1.00 90.75 131 TYR A O 1
ATOM 1046 N N . LEU A 1 132 ? -13.597 -1.656 17.583 1.00 88.31 132 LEU A N 1
ATOM 1047 C CA . LEU A 1 132 ? -13.532 -0.700 18.695 1.00 88.31 132 LEU A CA 1
ATOM 1048 C C . LEU A 1 132 ? -14.921 -0.273 19.187 1.00 88.31 132 LEU A C 1
ATOM 1050 O O . LEU A 1 132 ? -15.143 -0.163 20.397 1.00 88.31 132 LEU A O 1
ATOM 1054 N N . ILE A 1 133 ? -15.882 -0.088 18.276 1.00 85.56 133 ILE A N 1
ATOM 1055 C CA . ILE A 1 133 ? -17.276 0.191 18.650 1.00 85.56 133 ILE A CA 1
ATOM 1056 C C . ILE A 1 133 ? -17.859 -0.974 19.447 1.00 85.56 133 ILE A C 1
ATOM 1058 O O . ILE A 1 133 ? -18.451 -0.760 20.510 1.00 85.56 133 ILE A O 1
ATOM 1062 N N . ARG A 1 134 ? -17.687 -2.205 18.953 1.00 85.56 134 ARG A N 1
ATOM 1063 C CA . ARG A 1 134 ? -18.192 -3.403 19.629 1.00 85.56 134 ARG A CA 1
ATOM 1064 C C . ARG A 1 134 ? -17.563 -3.554 21.011 1.00 85.56 134 ARG A C 1
ATOM 1066 O O . ARG A 1 134 ? -18.297 -3.704 21.985 1.00 85.56 134 ARG A O 1
ATOM 1073 N N . LEU A 1 135 ? -16.240 -3.427 21.092 1.00 85.38 135 LEU A N 1
ATOM 1074 C CA . LEU A 1 135 ? -15.474 -3.498 22.333 1.00 85.38 135 LEU A CA 1
ATOM 1075 C C . LEU A 1 135 ? -15.982 -2.484 23.360 1.00 85.38 135 LEU A C 1
ATOM 1077 O O . LEU A 1 135 ? -16.233 -2.815 24.519 1.00 85.38 135 LEU A O 1
ATOM 1081 N N . THR A 1 136 ? -16.195 -1.241 22.935 1.00 84.31 136 THR A N 1
ATOM 1082 C CA . THR A 1 136 ? -16.626 -0.224 23.888 1.00 84.31 136 THR A CA 1
ATOM 1083 C C . THR A 1 136 ? -18.072 -0.435 24.333 1.00 84.31 136 THR A C 1
ATOM 1085 O O . THR A 1 136 ? -18.398 -0.161 25.484 1.00 84.31 136 THR A O 1
ATOM 1088 N N . HIS A 1 137 ? -18.946 -0.979 23.482 1.00 79.50 137 HIS A N 1
ATOM 1089 C CA . HIS A 1 137 ? -20.301 -1.346 23.899 1.00 79.50 137 HIS A CA 1
ATOM 1090 C C . HIS A 1 137 ? -20.295 -2.444 24.980 1.00 79.50 137 HIS A C 1
ATOM 1092 O O . HIS A 1 137 ? -21.052 -2.338 25.944 1.00 79.50 137 HIS A O 1
ATOM 1098 N N . THR A 1 138 ? -19.427 -3.454 24.854 1.00 84.06 138 THR A N 1
ATOM 1099 C CA . THR A 1 138 ? -19.293 -4.559 25.829 1.00 84.06 138 THR A CA 1
ATOM 1100 C C . THR A 1 138 ? -18.643 -4.146 27.155 1.00 84.06 138 THR A C 1
ATOM 1102 O O . THR A 1 138 ? -18.731 -4.874 28.139 1.00 84.06 138 THR A O 1
ATOM 1105 N N . ILE A 1 139 ? -17.995 -2.976 27.202 1.00 85.00 139 ILE A N 1
ATOM 1106 C CA . ILE A 1 139 ? -17.385 -2.415 28.419 1.00 85.00 139 ILE A CA 1
ATOM 1107 C C . ILE A 1 139 ? -18.316 -1.384 29.078 1.00 85.00 139 ILE A C 1
ATOM 1109 O O . ILE A 1 139 ? -18.534 -1.424 30.287 1.00 85.00 139 ILE A O 1
ATOM 1113 N N . SER A 1 140 ? -18.906 -0.465 28.304 1.00 82.69 140 SER A N 1
ATOM 1114 C CA . SER A 1 140 ? -19.755 0.606 28.848 1.00 82.69 140 SER A CA 1
ATOM 1115 C C . SER A 1 140 ? -21.036 0.090 29.509 1.00 82.69 140 SER A C 1
ATOM 1117 O O . SER A 1 140 ? -21.521 0.720 30.445 1.00 82.69 140 SER A O 1
ATOM 1119 N N . GLY A 1 141 ? -21.591 -1.034 29.039 1.00 81.38 141 GLY A N 1
ATOM 1120 C CA . GLY A 1 141 ? -22.803 -1.632 29.607 1.00 81.38 141 GLY A CA 1
ATOM 1121 C C . GLY A 1 141 ? -22.644 -2.008 31.086 1.00 81.38 141 GLY A C 1
ATOM 1122 O O . GLY A 1 141 ? -23.362 -1.453 31.920 1.00 81.38 141 GLY A O 1
ATOM 1123 N N . PRO A 1 142 ? -21.691 -2.894 31.427 1.00 85.38 142 PRO A N 1
ATOM 1124 C CA . PRO A 1 142 ? -21.385 -3.249 32.811 1.00 85.38 142 PRO A CA 1
ATOM 1125 C C . PRO A 1 142 ? -21.018 -2.054 33.687 1.00 85.38 142 PRO A C 1
ATOM 1127 O O . PRO A 1 142 ? -21.525 -1.943 34.799 1.00 85.38 142 PRO A O 1
ATOM 1130 N N . ILE A 1 143 ? -20.187 -1.132 33.180 1.00 87.50 143 ILE A N 1
ATOM 1131 C CA . ILE A 1 143 ? -19.796 0.075 33.927 1.00 87.50 143 ILE A CA 1
ATOM 1132 C C . ILE A 1 143 ? -21.030 0.880 34.320 1.00 87.50 143 ILE A C 1
ATOM 1134 O O . ILE A 1 143 ? -21.171 1.234 35.484 1.00 87.50 143 ILE A O 1
ATOM 1138 N N . TYR A 1 144 ? -21.950 1.111 33.382 1.00 85.00 144 TYR A N 1
ATOM 1139 C CA . TYR A 1 144 ? -23.176 1.853 33.658 1.00 85.00 144 TYR A CA 1
ATOM 1140 C C . TYR A 1 144 ? -24.023 1.194 34.759 1.00 85.00 144 TYR A C 1
ATOM 1142 O O . TYR A 1 144 ? -24.515 1.880 35.653 1.00 85.00 144 TYR A O 1
ATOM 1150 N N . VAL A 1 145 ? -24.168 -0.136 34.720 1.00 85.88 145 VAL A N 1
ATOM 1151 C CA . VAL A 1 145 ? -24.911 -0.892 35.744 1.00 85.88 145 VAL A CA 1
ATOM 1152 C C . VAL A 1 145 ? -24.246 -0.756 37.115 1.00 85.88 145 VAL A C 1
ATOM 1154 O O . VAL A 1 145 ? -24.926 -0.472 38.097 1.00 85.88 145 VAL A O 1
ATOM 1157 N N . MET A 1 146 ? -22.921 -0.890 37.186 1.00 88.00 146 MET A N 1
ATOM 1158 C CA . MET A 1 146 ? -22.180 -0.727 38.441 1.00 88.00 146 MET A CA 1
ATOM 1159 C C . MET A 1 146 ? -22.274 0.700 38.984 1.00 88.00 146 MET A C 1
ATOM 1161 O O . MET A 1 146 ? -22.494 0.875 40.176 1.00 88.00 146 MET A O 1
ATOM 1165 N N . THR A 1 147 ? -22.178 1.725 38.130 1.00 88.06 147 THR A N 1
ATOM 1166 C CA . THR A 1 147 ? -22.364 3.126 38.541 1.00 88.06 147 THR A CA 1
ATOM 1167 C C . THR A 1 147 ? -23.755 3.362 39.128 1.00 88.06 147 THR A C 1
ATOM 1169 O O . THR A 1 147 ? -23.874 4.044 40.142 1.00 88.06 147 THR A O 1
ATOM 1172 N N . GLN A 1 148 ? -24.797 2.769 38.537 1.00 87.19 148 GLN A N 1
ATOM 1173 C CA . GLN A 1 148 ? -26.159 2.841 39.070 1.00 87.19 148 GLN A CA 1
ATOM 1174 C C . GLN A 1 148 ? -26.247 2.184 40.457 1.00 87.19 148 GLN A C 1
ATOM 1176 O O . GLN A 1 148 ? -26.767 2.800 41.377 1.00 87.19 148 GLN A O 1
ATOM 1181 N N . HIS A 1 149 ? -25.680 0.984 40.633 1.00 88.81 149 HIS A N 1
ATOM 1182 C CA . HIS A 1 149 ? -25.667 0.301 41.932 1.00 88.81 149 HIS A CA 1
ATOM 1183 C C . HIS A 1 149 ? -24.908 1.083 43.005 1.00 88.81 149 HIS A C 1
ATOM 1185 O O . HIS A 1 149 ? -25.362 1.157 44.142 1.00 88.81 149 HIS A O 1
ATOM 1191 N N . ILE A 1 150 ? -23.775 1.695 42.648 1.00 88.19 150 ILE A N 1
ATOM 1192 C CA . ILE A 1 150 ? -23.038 2.583 43.554 1.00 88.19 150 ILE A CA 1
ATOM 1193 C C . ILE A 1 150 ? -23.928 3.756 43.977 1.00 88.19 150 ILE A C 1
ATOM 1195 O O . ILE A 1 150 ? -23.985 4.069 45.162 1.00 88.19 150 ILE A O 1
ATOM 1199 N N . GLN A 1 151 ? -24.649 4.376 43.038 1.00 88.94 151 GLN A N 1
ATOM 1200 C CA . GLN A 1 151 ? -25.552 5.481 43.355 1.00 88.94 151 GLN A CA 1
ATOM 1201 C C . GLN A 1 151 ? -26.718 5.042 44.249 1.00 88.94 151 GLN A C 1
ATOM 1203 O O . GLN A 1 151 ? -27.048 5.752 45.192 1.00 88.94 151 GLN A O 1
ATOM 1208 N N . ASP A 1 152 ? -27.309 3.872 43.999 1.00 88.25 152 ASP A N 1
ATOM 1209 C CA . ASP A 1 152 ? -28.387 3.333 44.834 1.00 88.25 152 ASP A CA 1
ATOM 1210 C C . ASP A 1 152 ? -27.907 3.127 46.281 1.00 88.25 152 ASP A C 1
ATOM 1212 O O . ASP A 1 152 ? -28.592 3.534 47.216 1.00 88.25 152 ASP A O 1
ATOM 1216 N N . ILE A 1 153 ? -26.695 2.590 46.469 1.00 87.06 153 ILE A N 1
ATOM 1217 C CA . ILE A 1 153 ? -26.081 2.412 47.795 1.00 87.06 153 ILE A CA 1
ATOM 1218 C C . ILE A 1 153 ? -25.816 3.763 48.472 1.00 87.06 153 ILE A C 1
ATOM 1220 O O . ILE A 1 153 ? -26.105 3.911 49.658 1.00 87.06 153 ILE A O 1
ATOM 1224 N N . ILE A 1 154 ? -25.300 4.754 47.735 1.00 88.06 154 ILE A N 1
ATOM 1225 C CA . ILE A 1 154 ? -25.090 6.123 48.245 1.00 88.06 154 ILE A CA 1
ATOM 1226 C C . ILE A 1 154 ? -26.416 6.744 48.706 1.00 88.06 154 ILE A C 1
ATOM 1228 O O . ILE A 1 154 ? -26.460 7.406 49.740 1.00 88.06 154 ILE A O 1
ATOM 1232 N N . ASP A 1 155 ? -27.498 6.495 47.971 1.00 90.31 155 ASP A N 1
ATOM 1233 C CA . ASP A 1 155 ? -28.845 6.973 48.287 1.00 90.31 155 ASP A CA 1
ATOM 1234 C C . ASP A 1 155 ? -29.527 6.170 49.420 1.00 90.31 155 ASP A C 1
ATOM 1236 O O . ASP A 1 155 ? -30.668 6.470 49.780 1.00 90.31 155 ASP A O 1
ATOM 1240 N N . GLY A 1 156 ? -28.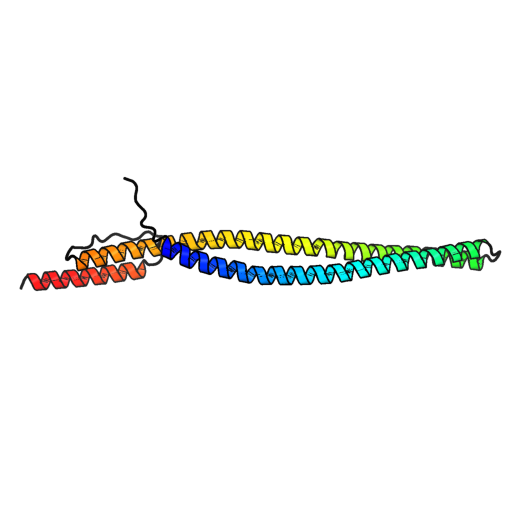879 5.130 49.961 1.00 85.75 156 GLY A N 1
ATOM 1241 C CA . GLY A 1 156 ? -29.449 4.235 50.975 1.00 85.75 156 GLY A CA 1
ATOM 1242 C C . GLY A 1 156 ? -30.532 3.284 50.448 1.00 85.75 156 GLY A C 1
ATOM 1243 O O . GLY A 1 156 ? -31.313 2.745 51.233 1.00 85.75 156 GLY A O 1
ATOM 1244 N N . LYS A 1 157 ? -30.612 3.088 49.128 1.00 85.56 157 LYS A N 1
ATOM 1245 C CA . LYS A 1 157 ? -31.540 2.166 48.459 1.00 85.56 157 LYS A CA 1
ATOM 1246 C C . LYS A 1 157 ? -30.881 0.803 48.259 1.00 85.56 157 LYS A C 1
ATOM 1248 O O . LYS A 1 157 ? -29.665 0.693 48.115 1.00 85.56 157 LYS A O 1
ATOM 1253 N N . GLU A 1 158 ? -31.692 -0.250 48.188 1.00 81.44 158 GLU A N 1
ATOM 1254 C CA . GLU A 1 158 ? -31.187 -1.565 47.794 1.00 81.44 158 GLU A CA 1
ATOM 1255 C C . GLU A 1 158 ? -30.981 -1.627 46.264 1.00 81.44 158 GLU A C 1
ATOM 1257 O O . GLU A 1 158 ? -31.926 -1.366 45.513 1.00 81.44 158 GLU A O 1
ATOM 1262 N N . PRO A 1 159 ? -29.773 -1.968 45.771 1.00 82.38 159 PRO A N 1
ATOM 1263 C CA . PRO A 1 159 ? -29.508 -2.092 44.350 1.00 82.38 159 PRO A CA 1
ATOM 1264 C C . PRO A 1 159 ? -30.171 -3.355 43.788 1.00 82.38 159 PRO A C 1
ATOM 1266 O O . PRO A 1 159 ? -30.041 -4.455 44.325 1.00 82.38 159 PRO A O 1
ATOM 1269 N N . ALA A 1 160 ? -30.858 -3.211 42.655 1.00 78.94 160 ALA A N 1
ATOM 1270 C CA . ALA A 1 160 ? -31.508 -4.329 41.978 1.00 78.94 160 ALA A CA 1
ATOM 1271 C C . ALA A 1 160 ? -30.485 -5.189 41.215 1.00 78.94 160 ALA A C 1
ATOM 1273 O O . ALA A 1 160 ? -30.128 -4.877 40.075 1.00 78.94 160 ALA A O 1
ATOM 1274 N N . VAL A 1 161 ? -30.021 -6.277 41.833 1.00 78.88 161 VAL A N 1
ATOM 1275 C CA . VAL A 1 161 ? -29.055 -7.206 41.226 1.00 78.88 161 VAL A CA 1
ATOM 1276 C C . VAL A 1 161 ? -29.644 -7.836 39.960 1.00 78.88 161 VAL A C 1
ATOM 1278 O O . VAL A 1 161 ? -30.735 -8.407 39.975 1.00 78.88 161 VAL A O 1
ATOM 1281 N N . ARG A 1 162 ? -28.913 -7.749 38.844 1.00 81.69 162 ARG A N 1
ATOM 1282 C CA . ARG A 1 162 ? -29.279 -8.391 37.574 1.00 81.69 162 ARG A CA 1
ATOM 1283 C C . ARG A 1 162 ? -28.042 -8.966 36.892 1.00 81.69 162 ARG A C 1
ATOM 1285 O O . ARG A 1 162 ? -26.981 -8.363 36.942 1.00 81.69 162 ARG A O 1
ATOM 1292 N N . ALA A 1 163 ? -28.176 -10.081 36.184 1.00 80.56 163 ALA A N 1
ATOM 1293 C CA . ALA A 1 163 ? -27.057 -10.624 35.417 1.00 80.56 163 ALA A CA 1
ATOM 1294 C C . ALA A 1 163 ? -26.623 -9.674 34.277 1.00 80.56 163 ALA A C 1
ATOM 1296 O O . ALA A 1 163 ? -27.451 -8.987 33.661 1.00 80.56 163 ALA A O 1
ATOM 1297 N N . LEU A 1 164 ? -25.317 -9.645 33.995 1.00 84.62 164 LEU A N 1
ATOM 1298 C CA . LEU A 1 164 ? -24.765 -9.013 32.793 1.00 84.62 164 LEU A CA 1
ATOM 1299 C C . LEU A 1 164 ? -25.008 -9.875 31.551 1.00 84.62 164 LEU A C 1
ATOM 1301 O O . LEU A 1 164 ? -25.394 -11.038 31.651 1.00 84.62 164 LEU A O 1
ATOM 1305 N N . ARG A 1 165 ? -24.815 -9.291 30.363 1.00 83.62 165 ARG A N 1
ATOM 1306 C CA . ARG A 1 165 ? -24.989 -10.015 29.098 1.00 83.62 165 ARG A CA 1
ATOM 1307 C C . ARG A 1 165 ? -23.801 -10.933 28.860 1.00 83.62 165 ARG A C 1
ATOM 1309 O O . ARG A 1 165 ? -22.697 -10.671 29.334 1.00 83.62 165 ARG A O 1
ATOM 1316 N N . ASP A 1 166 ? -24.009 -11.978 28.063 1.00 79.06 166 ASP A N 1
ATOM 1317 C CA . ASP A 1 166 ? -22.965 -12.976 27.854 1.00 79.06 166 ASP A CA 1
ATOM 1318 C C . ASP A 1 166 ? -21.711 -12.445 27.149 1.00 79.06 166 ASP A C 1
ATOM 1320 O O . ASP A 1 166 ? -20.625 -12.988 27.338 1.00 79.06 166 ASP A O 1
ATOM 1324 N N . ASP A 1 167 ? -21.855 -11.374 26.373 1.00 83.94 167 ASP A N 1
ATOM 1325 C CA . ASP A 1 167 ? -20.801 -10.728 25.593 1.00 83.94 167 ASP A CA 1
ATOM 1326 C C . ASP A 1 167 ? -20.045 -9.621 26.347 1.00 83.94 167 ASP A C 1
ATOM 1328 O O . ASP A 1 167 ? -19.122 -9.026 25.790 1.00 83.94 167 ASP A O 1
ATOM 1332 N N . ASP A 1 168 ? -20.424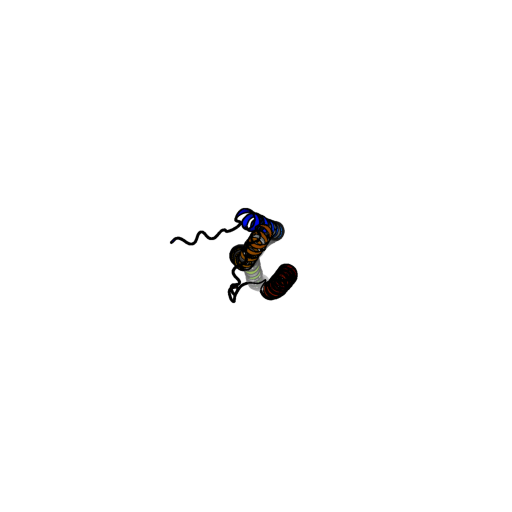 -9.323 27.590 1.00 86.88 168 ASP A N 1
ATOM 1333 C CA . ASP A 1 168 ? -19.822 -8.246 28.373 1.00 86.88 168 ASP A CA 1
ATOM 1334 C C . ASP A 1 168 ? -18.433 -8.637 28.918 1.00 86.88 168 ASP A C 1
ATOM 1336 O O . ASP A 1 168 ? -18.223 -9.754 29.388 1.00 86.88 168 ASP A O 1
ATOM 1340 N N . GLN A 1 169 ? -17.471 -7.704 28.891 1.00 85.69 169 GLN A N 1
ATOM 1341 C CA . GLN A 1 169 ? -16.070 -7.997 29.254 1.00 85.69 169 GLN A CA 1
ATOM 1342 C C . GLN A 1 169 ? -15.756 -7.906 30.753 1.00 85.69 169 GLN A C 1
ATOM 1344 O O . GLN A 1 169 ? -14.708 -8.371 31.187 1.00 85.69 169 GLN A O 1
ATOM 1349 N N . LEU A 1 170 ? -16.634 -7.294 31.551 1.00 88.88 170 LEU A N 1
ATOM 1350 C CA . LEU A 1 170 ? -16.393 -7.017 32.975 1.00 88.88 170 LEU A CA 1
ATOM 1351 C C . LEU A 1 170 ? -17.172 -7.955 33.909 1.00 88.88 170 LEU A C 1
ATOM 1353 O O . LEU A 1 170 ? -17.496 -7.561 35.025 1.00 88.88 170 LEU A O 1
ATOM 1357 N N . LYS A 1 171 ? -17.501 -9.174 33.462 1.00 88.56 171 LYS A N 1
ATOM 1358 C CA . LYS A 1 171 ? -18.306 -10.125 34.248 1.00 88.56 171 LYS A CA 1
ATOM 1359 C C . LYS A 1 171 ? -17.660 -10.491 35.577 1.00 88.56 171 LYS A C 1
ATOM 1361 O O . LYS A 1 171 ? -18.286 -10.286 36.606 1.00 88.56 171 LYS A O 1
ATOM 1366 N N . ASP A 1 172 ? -16.405 -10.926 35.563 1.00 87.88 172 ASP A N 1
ATOM 1367 C CA . ASP A 1 172 ? -15.707 -11.360 36.780 1.00 87.88 172 ASP A CA 1
ATOM 1368 C C . ASP A 1 172 ? -15.627 -10.226 37.813 1.00 87.88 172 ASP A C 1
ATOM 1370 O O . ASP A 1 172 ? -15.857 -10.413 39.008 1.00 87.88 172 ASP A O 1
ATOM 1374 N N . PHE A 1 173 ? -15.353 -9.007 37.336 1.00 89.19 173 PHE A N 1
ATOM 1375 C CA . PHE A 1 173 ? -15.348 -7.820 38.184 1.00 89.19 173 PHE A CA 1
ATOM 1376 C C . PHE A 1 173 ? -16.748 -7.504 38.719 1.00 89.19 173 PHE A C 1
ATOM 1378 O O . PHE A 1 173 ? -16.895 -7.186 39.896 1.00 89.19 173 PHE A O 1
ATOM 1385 N N . TYR A 1 174 ? -17.776 -7.615 37.879 1.00 90.38 174 TYR A N 1
ATOM 1386 C CA . TYR A 1 174 ? -19.161 -7.408 38.283 1.00 90.38 174 TYR A CA 1
ATOM 1387 C C . TYR A 1 174 ? -19.615 -8.420 39.335 1.00 90.38 174 TYR A C 1
ATOM 1389 O O . TYR A 1 174 ? -20.244 -8.032 40.311 1.00 90.38 174 TYR A O 1
ATOM 1397 N N . GLU A 1 175 ? -19.260 -9.695 39.193 1.00 90.31 175 GLU A N 1
ATOM 1398 C CA . GLU A 1 175 ? -19.566 -10.726 40.187 1.00 90.31 175 GLU A CA 1
ATOM 1399 C C . GLU A 1 175 ? -18.931 -10.396 41.540 1.00 90.31 175 GLU A C 1
ATOM 1401 O O . GLU A 1 175 ? -19.609 -10.420 42.569 1.00 90.31 175 GLU A O 1
ATOM 1406 N N . LYS A 1 176 ? -17.656 -9.988 41.542 1.00 90.88 176 LYS A N 1
ATOM 1407 C CA . LYS A 1 176 ? -16.965 -9.531 42.758 1.00 90.88 176 LYS A CA 1
ATOM 1408 C C . LYS A 1 176 ? -17.586 -8.265 43.344 1.00 90.88 176 LYS A C 1
ATOM 1410 O O . LYS A 1 176 ? -17.694 -8.141 44.564 1.00 90.88 176 LYS A O 1
ATOM 1415 N N . PHE A 1 177 ? -18.022 -7.345 42.490 1.00 90.81 177 PHE A N 1
ATOM 1416 C CA . PHE A 1 177 ? -18.738 -6.144 42.899 1.00 90.81 177 PHE A CA 1
ATOM 1417 C C . PHE A 1 177 ? -20.068 -6.497 43.583 1.00 90.81 177 PHE A C 1
ATOM 1419 O O . PHE A 1 177 ? -20.333 -6.007 44.679 1.00 90.81 177 PHE A O 1
ATOM 1426 N N . ILE A 1 178 ? -20.867 -7.400 43.008 1.00 89.88 178 ILE A N 1
ATOM 1427 C CA . ILE A 1 178 ? -22.124 -7.861 43.612 1.00 89.88 178 ILE A CA 1
ATOM 1428 C C . ILE A 1 178 ? -21.873 -8.558 44.955 1.00 89.88 178 ILE A C 1
ATOM 1430 O O . ILE A 1 178 ? -22.547 -8.230 45.936 1.00 89.88 178 ILE A O 1
ATOM 1434 N N . GLU A 1 179 ? -20.867 -9.434 45.045 1.00 90.31 179 GLU A N 1
ATOM 1435 C CA . GLU A 1 179 ? -20.471 -10.094 46.299 1.00 90.31 179 GLU A CA 1
ATOM 1436 C C . GLU A 1 179 ? -20.155 -9.067 47.404 1.00 90.31 179 GLU A C 1
ATOM 1438 O O . GLU A 1 179 ? -20.633 -9.186 48.534 1.00 90.31 179 GLU A O 1
ATOM 1443 N N . MET A 1 180 ? -19.396 -8.019 47.069 1.00 89.69 180 MET A N 1
ATOM 1444 C CA . MET A 1 180 ? -19.066 -6.930 47.990 1.00 89.69 180 MET A CA 1
ATOM 1445 C C . MET A 1 180 ? -20.316 -6.168 48.444 1.00 89.69 180 MET A C 1
ATOM 1447 O O . MET A 1 180 ? -20.505 -5.970 49.644 1.00 89.69 180 MET A O 1
ATOM 1451 N N . THR A 1 181 ? -21.170 -5.744 47.506 1.00 88.25 181 THR A N 1
ATOM 1452 C CA . THR A 1 181 ? -22.381 -4.975 47.841 1.00 88.25 181 THR A CA 1
ATOM 1453 C C . THR A 1 181 ? -23.334 -5.768 48.735 1.00 88.25 181 THR A C 1
ATOM 1455 O O . THR A 1 181 ? -23.847 -5.217 49.705 1.00 88.25 181 THR A O 1
ATOM 1458 N N . THR A 1 182 ? -23.471 -7.074 48.491 1.00 86.19 182 THR A N 1
ATOM 1459 C CA . THR A 1 182 ? -24.297 -7.976 49.308 1.00 86.19 182 THR A CA 1
ATOM 1460 C C . THR A 1 182 ? -23.766 -8.058 50.742 1.00 86.19 182 THR A C 1
ATOM 1462 O O . THR A 1 182 ? -24.510 -7.836 51.692 1.00 86.19 182 THR A O 1
ATOM 1465 N N . LYS A 1 183 ? -22.450 -8.258 50.920 1.00 87.31 183 LYS A N 1
ATOM 1466 C CA . LYS A 1 183 ? -21.829 -8.308 52.259 1.00 87.31 183 LYS A CA 1
ATOM 1467 C C . LYS A 1 183 ? -21.972 -7.001 53.043 1.00 87.31 183 LYS A C 1
ATOM 1469 O O . LYS A 1 183 ? -22.103 -7.035 54.265 1.00 87.31 183 LYS A O 1
ATOM 1474 N N . ILE A 1 184 ? -21.922 -5.853 52.366 1.00 85.31 184 ILE A N 1
ATOM 1475 C CA . ILE A 1 184 ? -22.125 -4.544 53.006 1.00 85.31 184 ILE A CA 1
ATOM 1476 C C . ILE A 1 184 ? -23.565 -4.418 53.516 1.00 85.31 184 ILE A C 1
ATOM 1478 O O . ILE A 1 184 ? -23.774 -3.986 54.648 1.00 85.31 184 ILE A O 1
ATOM 1482 N N . GLN A 1 185 ? -24.546 -4.835 52.714 1.00 81.06 185 GLN A N 1
ATOM 1483 C CA . GLN A 1 185 ? -25.958 -4.776 53.094 1.00 81.06 185 GLN A CA 1
ATOM 1484 C C . GLN A 1 185 ? -26.312 -5.716 54.245 1.00 81.06 185 GLN A C 1
ATOM 1486 O O . GLN A 1 185 ? -27.029 -5.308 55.156 1.00 81.06 185 GLN A O 1
ATOM 1491 N N . ASP A 1 186 ? -25.797 -6.946 54.236 1.00 83.62 186 ASP A N 1
ATOM 1492 C CA . ASP A 1 186 ? -26.051 -7.911 55.313 1.00 83.62 186 ASP A CA 1
ATOM 1493 C C . ASP A 1 186 ? -25.535 -7.384 56.658 1.00 83.62 186 ASP A C 1
ATOM 1495 O O . ASP A 1 186 ? -26.217 -7.469 57.684 1.00 83.62 186 ASP A O 1
ATOM 1499 N N . LYS A 1 187 ? -24.359 -6.747 56.651 1.00 80.69 187 LYS A N 1
ATOM 1500 C CA . LYS A 1 187 ? -23.780 -6.133 57.848 1.00 80.69 187 LYS A CA 1
ATOM 1501 C C . LYS A 1 187 ? -24.624 -4.966 58.372 1.00 80.69 187 LYS A C 1
ATOM 1503 O O . LYS A 1 187 ? -24.832 -4.877 59.578 1.00 80.69 187 LYS A O 1
ATOM 1508 N N . ASP A 1 188 ? -25.131 -4.106 57.490 1.00 76.38 188 ASP A N 1
ATOM 1509 C CA . ASP A 1 188 ? -25.986 -2.972 57.875 1.00 76.38 188 ASP A CA 1
ATOM 1510 C C . ASP A 1 188 ? -27.343 -3.434 58.443 1.00 76.38 188 ASP A C 1
ATOM 1512 O O . ASP A 1 188 ? -27.856 -2.856 59.399 1.00 76.38 188 ASP A O 1
ATOM 1516 N N . LYS A 1 189 ? -27.897 -4.537 57.918 1.00 75.25 189 LYS A N 1
ATOM 1517 C CA . LYS A 1 189 ? -29.115 -5.170 58.456 1.00 75.25 189 LYS A CA 1
ATOM 1518 C C . LYS A 1 189 ? -28.904 -5.769 59.843 1.00 75.25 189 LYS A C 1
ATOM 1520 O O . LYS A 1 189 ? -29.798 -5.662 60.675 1.00 75.25 189 LYS A O 1
ATOM 1525 N N . THR A 1 190 ? -27.734 -6.356 60.096 1.00 72.88 190 THR A N 1
ATOM 1526 C CA . THR A 1 190 ? -27.412 -6.939 61.409 1.00 72.88 190 THR A CA 1
ATOM 1527 C C . THR A 1 190 ? -27.279 -5.839 62.469 1.00 72.88 190 THR A C 1
ATOM 1529 O O . THR A 1 190 ? -27.852 -5.954 63.541 1.00 72.88 190 THR A O 1
ATOM 1532 N N . PHE A 1 191 ? -26.628 -4.717 62.135 1.00 66.69 191 PHE A N 1
ATOM 1533 C CA . PHE A 1 191 ? -26.455 -3.568 63.041 1.00 66.69 191 PHE A CA 1
ATOM 1534 C C . PHE A 1 191 ? -27.745 -2.814 63.396 1.00 66.69 191 PHE A C 1
ATOM 1536 O O . PHE A 1 191 ? -27.760 -2.074 64.370 1.00 66.69 191 PHE A O 1
ATOM 1543 N N . ARG A 1 192 ? -28.807 -2.938 62.594 1.00 61.22 192 ARG A N 1
ATOM 1544 C CA . ARG A 1 192 ? -30.103 -2.276 62.835 1.00 61.22 192 ARG A CA 1
ATOM 1545 C C . ARG A 1 192 ? -31.070 -3.111 63.682 1.00 61.22 192 ARG A C 1
ATOM 1547 O O . ARG A 1 192 ? -32.166 -2.634 63.968 1.00 61.22 192 ARG A O 1
ATOM 1554 N N . GLN A 1 193 ? -30.708 -4.354 64.004 1.00 57.38 193 GLN A N 1
ATOM 1555 C CA . GLN A 1 193 ? -31.500 -5.254 64.850 1.00 57.38 193 GLN A CA 1
ATOM 1556 C C . GLN A 1 193 ? -31.030 -5.282 66.316 1.00 57.38 193 GLN A C 1
ATOM 1558 O O . GLN A 1 193 ? -31.745 -5.846 67.144 1.00 57.38 193 GLN A O 1
ATOM 1563 N N . ASP A 1 194 ? -29.895 -4.640 66.614 1.00 47.22 194 ASP A N 1
ATOM 1564 C CA . ASP A 1 194 ? -29.370 -4.369 67.961 1.00 47.22 194 ASP A CA 1
ATOM 1565 C C . ASP A 1 194 ? -29.713 -2.932 68.405 1.00 47.22 194 ASP A C 1
ATOM 1567 O O . ASP A 1 194 ? -29.952 -2.725 69.618 1.00 47.22 194 ASP A O 1
#

Foldseek 3Di:
DDPPPPQPVVVLCVVLVVVLVVLVVVVVVVLVVLVVVLVVLLVVLVVVLVVLVVVLVVVVVVLVVQCVVLVVDPDPVSNVVSVVVVVVSVVVVVVSVVVNVVSVVSNVVSVVVSVVSVVVSVVVSVVSSVVSNLLSVLAVQLVVLLVVCVVCVVVVHHRDDDQDDPSHDCRVVSVVSVVVSVVVVVVVVVVVVD

Sequence (194 aa):
MKRKRLIDKKLQLRTTFSVIRFYFIAFFFIIAFLTAHTVLTDKKISGTISNLNGAVETEQNIVNAFIKYSDMTSSPDLKLMSGKISDDHNKSIGVIEAHIAVLKGLLKSGFIVISLVTFFMLVMGLILFYYLIRLTHTISGPIYVMTQHIQDIIDGKEPAVRALRDDDQLKDFYEKFIEMTTKIQDKDKTFRQD

pLDDT: mean 86.94, std 11.58, range [34.44, 96.81]

Radius of gyration: 38.52 Å; chains: 1; bounding box: 74×25×123 Å

Secondary structure (DSSP, 8-state):
--------HHHHHHHHHHHHHHHHHHHHHHHHHHHHHHHHHHHHHHHHHHHHHHHHHHHHHHHHHHHHHHHHS--HHHHHHHHHHHHHHHHHHHHHHHHHHHHHHHHHHHHHHHHHHHHHHHHHHHHHHHHHHHHHHHHHHHHHHHHHHHHHHHTTPPP---PPPTT-TTHHHHHHHHHHHHHHHHHHHHHT--